Protein AF-A0A2V7JEE3-F1 (afdb_monomer_lite)

Structure (mmCIF, N/CA/C/O backbone):
data_AF-A0A2V7JEE3-F1
#
_entry.id   AF-A0A2V7JEE3-F1
#
loop_
_atom_site.group_PDB
_atom_site.id
_atom_site.type_symbol
_atom_site.label_atom_id
_atom_site.label_alt_id
_atom_site.label_comp_id
_atom_site.label_asym_id
_atom_site.label_entity_id
_atom_site.label_seq_id
_atom_site.pdbx_PDB_ins_code
_atom_site.Cartn_x
_atom_site.Cartn_y
_atom_site.Cartn_z
_atom_site.occupancy
_atom_site.B_iso_or_equiv
_atom_site.auth_seq_id
_atom_site.auth_comp_id
_atom_site.auth_asym_id
_atom_site.auth_atom_id
_atom_site.pdbx_PDB_model_num
ATOM 1 N N . MET A 1 1 ? -10.035 -16.574 -79.394 1.00 38.00 1 MET A N 1
ATOM 2 C CA . MET A 1 1 ? -9.325 -16.108 -78.181 1.00 38.00 1 MET A CA 1
ATOM 3 C C . MET A 1 1 ? -10.336 -15.480 -77.231 1.00 38.00 1 MET A C 1
ATOM 5 O O . MET A 1 1 ? -11.144 -14.679 -77.672 1.00 38.00 1 MET A O 1
ATOM 9 N N . LYS A 1 2 ? -10.352 -15.932 -75.972 1.00 42.69 2 LYS A N 1
ATOM 10 C CA . LYS A 1 2 ? -11.273 -15.521 -74.895 1.00 42.69 2 LYS A CA 1
ATOM 11 C C . LYS A 1 2 ? -10.724 -14.285 -74.170 1.00 42.69 2 LYS A C 1
ATOM 13 O O . LYS A 1 2 ? -9.611 -14.414 -73.686 1.00 42.69 2 LYS A O 1
ATOM 18 N N . VAL A 1 3 ? -11.502 -13.209 -73.987 1.00 44.53 3 VAL A N 1
ATOM 19 C CA . VAL A 1 3 ? -11.392 -12.215 -72.879 1.00 44.53 3 VAL A CA 1
ATOM 20 C C . VAL A 1 3 ? -12.755 -11.489 -72.773 1.00 44.53 3 VAL A C 1
ATOM 22 O O . VAL A 1 3 ? -13.095 -10.719 -73.657 1.00 44.53 3 VAL A O 1
ATOM 25 N N . ARG A 1 4 ? -13.739 -12.001 -72.021 1.00 45.12 4 ARG A N 1
ATOM 26 C CA . ARG A 1 4 ? -14.160 -11.687 -70.630 1.00 45.12 4 ARG A CA 1
ATOM 27 C C . ARG A 1 4 ? -14.519 -10.214 -70.331 1.00 45.12 4 ARG A C 1
ATOM 29 O O . ARG A 1 4 ? -13.656 -9.348 -70.307 1.00 45.12 4 ARG A O 1
ATOM 36 N N . LEU A 1 5 ? -15.818 -10.021 -70.054 1.00 47.19 5 LEU A N 1
ATOM 37 C CA . LEU A 1 5 ? -16.497 -8.824 -69.545 1.00 47.19 5 LEU A CA 1
ATOM 38 C C . LEU A 1 5 ? -15.867 -8.290 -68.246 1.00 47.19 5 LEU A C 1
ATOM 40 O O . LEU A 1 5 ? -15.555 -9.072 -67.349 1.00 47.19 5 LEU A O 1
ATOM 44 N N . LEU A 1 6 ? -15.838 -6.964 -68.102 1.00 44.25 6 LEU A N 1
ATOM 45 C CA . LEU A 1 6 ? -15.708 -6.260 -66.824 1.00 44.25 6 LEU A CA 1
ATOM 46 C C . LEU A 1 6 ? -16.989 -5.450 -66.593 1.00 44.25 6 LEU A C 1
ATOM 48 O O . LEU A 1 6 ? -17.173 -4.382 -67.170 1.00 44.25 6 LEU A O 1
ATOM 52 N N . ALA A 1 7 ? -17.891 -5.988 -65.774 1.00 49.16 7 ALA A N 1
ATOM 53 C CA . ALA A 1 7 ? -19.005 -5.243 -65.201 1.00 49.16 7 ALA A CA 1
ATOM 54 C C . ALA A 1 7 ? -18.534 -4.633 -63.871 1.00 49.16 7 ALA A C 1
ATOM 56 O O . ALA A 1 7 ? -18.158 -5.367 -62.957 1.00 49.16 7 ALA A O 1
ATOM 57 N N . LEU A 1 8 ? -18.530 -3.301 -63.768 1.00 47.78 8 LEU A N 1
ATOM 58 C CA . LEU A 1 8 ? -18.355 -2.595 -62.499 1.00 47.78 8 LEU A CA 1
ATOM 59 C C . LEU A 1 8 ? -19.664 -2.688 -61.703 1.00 47.78 8 LEU A C 1
ATOM 61 O O . LEU A 1 8 ? -20.660 -2.077 -62.081 1.00 47.78 8 LEU A O 1
ATOM 65 N N . ALA A 1 9 ? -19.650 -3.414 -60.587 1.00 50.28 9 ALA A N 1
ATOM 66 C CA . ALA A 1 9 ? -20.681 -3.327 -59.560 1.00 50.28 9 ALA A CA 1
ATOM 67 C C . ALA A 1 9 ? -20.089 -2.594 -58.349 1.00 50.28 9 ALA A C 1
ATOM 69 O O . ALA A 1 9 ? -19.231 -3.128 -57.646 1.00 50.28 9 ALA A O 1
ATOM 70 N N . ALA A 1 10 ? -20.515 -1.350 -58.135 1.00 55.44 10 ALA A N 1
ATOM 71 C CA . ALA A 1 10 ? -20.194 -0.582 -56.939 1.00 55.44 10 ALA A CA 1
ATOM 72 C C . ALA A 1 10 ? -21.072 -1.081 -55.780 1.00 55.44 10 ALA A C 1
ATOM 74 O O . ALA A 1 10 ? -22.283 -0.870 -55.784 1.00 55.44 10 ALA A O 1
ATOM 75 N N . LEU A 1 11 ? -20.467 -1.765 -54.806 1.00 50.16 11 LEU A N 1
ATOM 76 C CA . LEU A 1 11 ? -21.137 -2.193 -53.580 1.00 50.16 11 LEU A CA 1
ATOM 77 C C . LEU A 1 11 ? -20.907 -1.138 -52.489 1.00 50.16 11 LEU A C 1
ATOM 79 O O . LEU A 1 11 ? -19.813 -1.006 -51.945 1.00 50.16 11 LEU A O 1
ATOM 83 N N . THR A 1 12 ? -21.948 -0.372 -52.180 1.00 59.44 12 THR A N 1
ATOM 84 C CA . THR A 1 12 ? -22.010 0.527 -51.025 1.00 59.44 12 THR A CA 1
ATOM 85 C C . THR A 1 12 ? -22.176 -0.295 -49.746 1.00 59.44 12 THR A C 1
ATOM 87 O O . THR A 1 12 ? -23.253 -0.842 -49.510 1.00 59.44 12 THR A O 1
ATOM 90 N N . LEU A 1 13 ? -21.143 -0.379 -48.903 1.00 53.16 13 LEU A N 1
ATOM 91 C CA . LEU A 1 13 ? -21.290 -0.878 -47.532 1.00 53.16 13 LEU A CA 1
ATOM 92 C C . LEU A 1 13 ? -21.595 0.296 -46.595 1.00 53.16 13 LEU A C 1
ATOM 94 O O . LEU A 1 13 ? -20.704 1.038 -46.190 1.00 53.16 13 LEU A O 1
ATOM 98 N N . ALA A 1 14 ? -22.869 0.445 -46.237 1.00 51.22 14 ALA A N 1
ATOM 99 C CA . ALA A 1 14 ? -23.260 1.163 -45.034 1.00 51.22 14 ALA A CA 1
ATOM 100 C C . ALA A 1 14 ? -22.888 0.287 -43.827 1.00 51.22 14 ALA A C 1
ATOM 102 O O . ALA A 1 14 ? -23.476 -0.777 -43.634 1.00 51.22 14 ALA A O 1
ATOM 103 N N . MET A 1 15 ? -21.905 0.701 -43.021 1.00 46.22 15 MET A N 1
ATOM 104 C CA . MET A 1 15 ? -21.692 0.097 -41.703 1.00 46.22 15 MET A CA 1
ATOM 105 C C . MET A 1 15 ? -22.826 0.555 -40.779 1.00 46.22 15 MET A C 1
ATOM 107 O O . MET A 1 15 ? -22.748 1.595 -40.127 1.00 46.22 15 MET A O 1
ATOM 111 N N . ALA A 1 16 ? -23.911 -0.217 -40.763 1.00 46.19 16 ALA A N 1
ATOM 112 C CA . ALA A 1 16 ? -24.896 -0.183 -39.699 1.00 46.19 16 ALA A CA 1
ATOM 113 C C . ALA A 1 16 ? -24.248 -0.788 -38.446 1.00 46.19 16 ALA A C 1
ATOM 115 O O . ALA A 1 16 ? -23.896 -1.966 -38.425 1.00 46.19 16 ALA A O 1
ATOM 116 N N . CYS A 1 17 ? -24.058 0.020 -37.406 1.00 45.72 17 CYS A N 1
ATOM 117 C CA . CYS A 1 17 ? -23.695 -0.486 -36.088 1.00 45.72 17 CYS A CA 1
ATOM 118 C C . CYS A 1 17 ? -24.972 -1.061 -35.456 1.00 45.72 17 CYS A C 1
ATOM 120 O O . CYS A 1 17 ? -25.668 -0.386 -34.697 1.00 45.72 17 CYS A O 1
ATOM 122 N N . GLU A 1 18 ? -25.351 -2.276 -35.854 1.00 41.03 18 GLU A N 1
ATOM 123 C CA . GLU A 1 18 ? -26.444 -2.997 -35.208 1.00 41.03 18 GLU A CA 1
ATOM 124 C C . GLU A 1 18 ? -25.983 -3.537 -33.852 1.00 41.03 18 GLU A C 1
ATOM 126 O O . GLU A 1 18 ? -25.011 -4.282 -33.726 1.00 41.03 18 GLU A O 1
ATOM 131 N N . SER A 1 19 ? -26.716 -3.127 -32.818 1.00 50.69 19 SER A N 1
ATOM 132 C CA . SER A 1 19 ? -26.574 -3.606 -31.449 1.00 50.69 19 SER A CA 1
ATOM 133 C C . SER A 1 19 ? -26.918 -5.095 -31.358 1.00 50.69 19 SER A C 1
ATOM 135 O O . SER A 1 19 ? -28.091 -5.471 -31.386 1.00 50.69 19 SER A O 1
ATOM 137 N N . ALA A 1 20 ? -25.914 -5.944 -31.144 1.00 45.16 20 ALA A N 1
ATOM 138 C CA . ALA A 1 20 ? -26.113 -7.315 -30.692 1.00 45.16 20 ALA A CA 1
ATOM 139 C C . ALA A 1 20 ? -25.998 -7.382 -29.159 1.00 45.16 20 ALA A C 1
ATOM 141 O O . ALA A 1 20 ? -24.919 -7.366 -28.578 1.00 45.16 20 ALA A O 1
ATOM 142 N N . ARG A 1 21 ? -27.182 -7.369 -28.542 1.00 39.75 21 ARG A N 1
ATOM 143 C CA . ARG A 1 21 ? -27.608 -7.928 -27.246 1.00 39.75 21 ARG A CA 1
ATOM 144 C C . ARG A 1 21 ? -26.505 -8.444 -26.303 1.00 39.75 21 ARG A C 1
ATOM 146 O O . ARG A 1 21 ? -25.794 -9.395 -26.604 1.00 39.75 21 ARG A O 1
ATOM 153 N N . ARG A 1 22 ? -26.514 -7.871 -25.092 1.00 40.53 22 ARG A N 1
ATOM 154 C CA . ARG A 1 22 ? -25.886 -8.380 -23.862 1.00 40.53 22 ARG A CA 1
ATOM 155 C C . ARG A 1 22 ? -25.993 -9.909 -23.746 1.00 40.53 22 ARG A C 1
ATOM 157 O O . ARG A 1 22 ? -27.115 -10.418 -23.720 1.00 40.53 22 ARG A O 1
ATOM 164 N N . PRO A 1 23 ? -24.885 -10.618 -23.502 1.00 40.97 23 PRO A N 1
ATOM 165 C CA . PRO A 1 23 ? -24.911 -11.780 -22.639 1.00 40.97 23 PRO A CA 1
ATOM 166 C C . PRO A 1 23 ? -25.119 -11.279 -21.209 1.00 40.97 23 PRO A C 1
ATOM 168 O O . PRO A 1 23 ? -24.327 -10.500 -20.677 1.00 40.97 23 PRO A O 1
ATOM 171 N N . THR A 1 24 ? -26.224 -11.689 -20.601 1.00 47.50 24 THR A N 1
ATOM 172 C CA . THR A 1 24 ? -26.398 -11.674 -19.151 1.00 47.50 24 THR A CA 1
ATOM 173 C C . THR A 1 24 ? -25.410 -12.689 -18.584 1.00 47.50 24 THR A C 1
ATOM 175 O O . THR A 1 24 ? -25.753 -13.852 -18.394 1.00 47.50 24 THR A O 1
ATOM 178 N N . GLU A 1 25 ? -24.160 -12.289 -18.378 1.00 38.09 25 GLU A N 1
ATOM 179 C CA . GLU A 1 25 ? -23.227 -13.099 -17.606 1.00 38.09 25 GLU A CA 1
ATOM 180 C C . GLU A 1 25 ? -23.519 -12.827 -16.129 1.00 38.09 25 GLU A C 1
ATOM 182 O O . GLU A 1 25 ? -23.008 -11.892 -15.517 1.00 38.09 25 GLU A O 1
ATOM 187 N N . ILE A 1 26 ? -24.421 -13.631 -15.557 1.00 50.50 26 ILE A N 1
ATOM 188 C CA . ILE A 1 26 ? -24.432 -13.878 -14.113 1.00 50.50 26 ILE A CA 1
ATOM 189 C C . ILE A 1 26 ? -23.216 -14.776 -13.857 1.00 50.50 26 ILE A C 1
ATOM 191 O O . ILE A 1 26 ? -23.319 -15.996 -13.761 1.00 50.50 26 ILE A O 1
ATOM 195 N N . GLY A 1 27 ? -22.037 -14.158 -13.890 1.00 36.66 27 GLY A N 1
ATOM 196 C CA . GLY A 1 27 ? -20.750 -14.803 -13.695 1.00 36.66 27 GLY A CA 1
ATOM 197 C C . GLY A 1 27 ? -20.327 -14.674 -12.241 1.00 36.66 27 GLY A C 1
ATOM 198 O O . GLY A 1 27 ? -19.732 -13.668 -11.887 1.00 36.66 27 GLY A O 1
ATOM 199 N N . ALA A 1 28 ? -20.648 -15.712 -11.461 1.00 37.88 28 ALA A N 1
ATOM 200 C CA . ALA A 1 28 ? -20.176 -16.035 -10.111 1.00 37.88 28 ALA A CA 1
ATOM 201 C C . ALA A 1 28 ? -20.403 -14.980 -9.000 1.00 37.88 28 ALA A C 1
ATOM 203 O O . ALA A 1 28 ? -20.209 -13.784 -9.197 1.00 37.88 28 ALA A O 1
ATOM 204 N N . PRO A 1 29 ? -20.731 -15.396 -7.764 1.00 39.56 29 PRO A N 1
ATOM 205 C CA . PRO A 1 29 ? -20.365 -14.582 -6.616 1.00 39.56 29 PRO A CA 1
ATOM 206 C C . PRO A 1 29 ? -18.839 -14.410 -6.664 1.00 39.56 29 PRO A C 1
ATOM 208 O O . PRO A 1 29 ? -18.098 -15.374 -6.474 1.00 39.56 29 PRO A O 1
ATOM 211 N N . THR A 1 30 ? -18.349 -13.206 -6.952 1.00 45.19 30 THR A N 1
ATOM 212 C CA . THR A 1 30 ? -17.012 -12.795 -6.517 1.00 45.19 30 THR A CA 1
ATOM 213 C C . THR A 1 30 ? -17.076 -12.653 -4.999 1.00 45.19 30 THR A C 1
ATOM 215 O O . THR A 1 30 ? -17.283 -11.561 -4.478 1.00 45.19 30 THR A O 1
ATOM 218 N N . ASP A 1 31 ? -17.033 -13.776 -4.298 1.00 41.28 31 ASP A N 1
ATOM 219 C CA . ASP A 1 31 ? -17.006 -13.844 -2.838 1.00 41.28 31 ASP A CA 1
ATOM 220 C C . ASP A 1 31 ? -15.538 -13.865 -2.365 1.00 41.28 31 ASP A C 1
ATOM 222 O O . ASP A 1 31 ? -14.703 -14.445 -3.066 1.00 41.28 31 ASP A O 1
ATOM 226 N N . PRO A 1 32 ? -15.188 -13.380 -1.162 1.00 40.47 32 PRO A N 1
ATOM 227 C CA . PRO A 1 32 ? -15.371 -12.046 -0.581 1.00 40.47 32 PRO A CA 1
ATOM 228 C C . PRO A 1 32 ? -14.002 -11.343 -0.334 1.00 40.47 32 PRO A C 1
ATOM 230 O O . PRO A 1 32 ? -12.968 -11.990 -0.248 1.00 40.47 32 PRO A O 1
ATOM 233 N N . SER A 1 33 ? -13.976 -10.007 -0.240 1.00 45.75 33 SER A N 1
ATOM 234 C CA . SER A 1 33 ? -12.833 -9.157 0.188 1.00 45.75 33 SER A CA 1
ATOM 235 C C . SER A 1 33 ? -11.414 -9.468 -0.346 1.00 45.75 33 SER A C 1
ATOM 237 O O . SER A 1 33 ? -10.564 -9.982 0.372 1.00 45.75 33 SER A O 1
ATOM 239 N N . LYS A 1 34 ? -11.068 -8.984 -1.547 1.00 58.94 34 LYS A N 1
ATOM 240 C CA . LYS A 1 34 ? -9.655 -8.689 -1.870 1.00 58.94 34 LYS A CA 1
ATOM 241 C C . LYS A 1 34 ? -9.244 -7.371 -1.213 1.00 58.94 34 LYS A C 1
ATOM 243 O O . LYS A 1 34 ? -9.300 -6.311 -1.835 1.00 58.94 34 LYS A O 1
ATOM 248 N N . ALA A 1 35 ? -8.935 -7.431 0.077 1.00 80.25 35 ALA A N 1
ATOM 249 C CA . ALA A 1 35 ? -8.457 -6.299 0.875 1.00 80.25 35 ALA A CA 1
ATOM 250 C C . ALA A 1 35 ? -6.999 -5.907 0.528 1.00 80.25 35 ALA A C 1
ATOM 252 O O . ALA A 1 35 ? -6.498 -4.865 0.956 1.00 80.25 35 ALA A O 1
ATOM 253 N N . ILE A 1 36 ? -6.340 -6.704 -0.322 1.00 88.56 36 ILE A N 1
ATOM 254 C CA . ILE A 1 36 ? -5.041 -6.435 -0.939 1.00 88.56 36 ILE A CA 1
ATOM 255 C C . ILE A 1 36 ? -5.197 -6.430 -2.465 1.00 88.56 36 ILE A C 1
ATOM 257 O O . ILE A 1 36 ? -5.872 -7.275 -3.049 1.00 88.56 36 ILE A O 1
ATOM 261 N N . SER A 1 37 ? -4.530 -5.488 -3.126 1.00 92.19 37 SER A N 1
ATOM 262 C CA . SER A 1 37 ? -4.423 -5.402 -4.580 1.00 92.19 37 SER A CA 1
ATOM 263 C C . SER A 1 37 ? -2.966 -5.203 -4.981 1.00 92.19 37 SER A C 1
ATOM 265 O O . SER A 1 37 ? -2.475 -4.072 -5.053 1.00 92.19 37 SER A O 1
ATOM 267 N N . ASP A 1 38 ? -2.304 -6.312 -5.294 1.00 93.62 38 ASP A N 1
ATOM 268 C CA . ASP A 1 38 ? -0.981 -6.379 -5.911 1.00 93.62 38 ASP A CA 1
ATOM 269 C C . ASP A 1 38 ? -0.896 -7.581 -6.874 1.00 93.62 38 A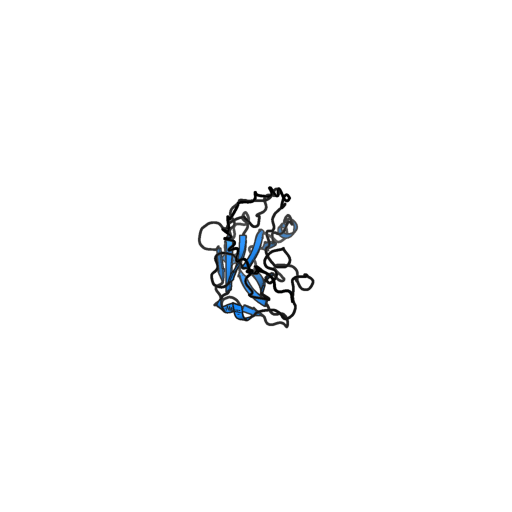SP A C 1
ATOM 271 O O . ASP A 1 38 ? -1.887 -8.288 -7.072 1.00 93.62 38 ASP A O 1
ATOM 275 N N . GLY A 1 39 ? 0.257 -7.817 -7.490 1.00 92.56 39 GLY A N 1
ATOM 276 C CA . GLY A 1 39 ? 0.459 -8.856 -8.491 1.00 92.56 39 GLY A CA 1
ATOM 277 C C . GLY A 1 39 ? 0.208 -10.266 -7.966 1.00 92.56 39 GLY A C 1
ATOM 278 O O . GLY A 1 39 ? -0.313 -11.090 -8.712 1.00 92.56 39 GLY A O 1
ATOM 279 N N . ALA A 1 40 ? 0.449 -10.526 -6.680 1.00 91.25 40 ALA A N 1
ATOM 280 C CA . ALA A 1 40 ? 0.172 -11.822 -6.060 1.00 91.25 40 ALA A CA 1
ATOM 281 C C . ALA A 1 40 ? -1.306 -11.993 -5.656 1.00 91.25 40 ALA A C 1
ATOM 283 O O . ALA A 1 40 ? -1.784 -13.112 -5.477 1.00 91.25 40 ALA A O 1
ATOM 284 N N . HIS A 1 41 ? -2.059 -10.892 -5.546 1.00 89.38 41 HIS A N 1
ATOM 285 C CA . HIS A 1 41 ? -3.456 -10.890 -5.092 1.00 89.38 41 HIS A CA 1
ATOM 286 C C . HIS A 1 41 ? -4.446 -10.492 -6.207 1.00 89.38 41 HIS A C 1
ATOM 288 O O . HIS A 1 41 ? -5.624 -10.227 -5.965 1.00 89.38 41 HIS A O 1
ATOM 294 N N . GLY A 1 42 ? -4.022 -10.517 -7.476 1.00 86.31 42 GLY A N 1
ATOM 295 C CA . GLY A 1 42 ? -4.868 -10.217 -8.642 1.00 86.31 42 GLY A CA 1
ATOM 296 C C . GLY A 1 42 ? -5.184 -8.730 -8.834 1.00 86.31 42 GLY A C 1
ATOM 297 O O . GLY A 1 42 ? -6.203 -8.394 -9.437 1.00 86.31 42 GLY A O 1
ATOM 298 N N . GLY A 1 43 ? -4.331 -7.865 -8.290 1.00 89.88 43 GLY A N 1
ATOM 299 C CA . GLY A 1 43 ? -4.209 -6.459 -8.647 1.00 89.88 43 GLY A CA 1
ATOM 300 C C . GLY A 1 43 ? -3.280 -6.269 -9.848 1.00 89.88 43 GLY A C 1
ATOM 301 O O . GLY A 1 43 ? -3.259 -7.076 -10.776 1.00 89.88 43 GLY A O 1
ATOM 302 N N . ASN A 1 44 ? -2.511 -5.180 -9.846 1.00 92.12 44 ASN A N 1
ATOM 303 C CA . ASN A 1 44 ? -1.559 -4.900 -10.915 1.00 92.12 44 ASN A CA 1
ATOM 304 C C . ASN A 1 44 ? -0.407 -5.932 -10.904 1.00 92.12 44 ASN A C 1
ATOM 306 O O . ASN A 1 44 ? 0.304 -5.982 -9.899 1.00 92.12 44 ASN A O 1
ATOM 310 N N . PRO A 1 45 ? -0.190 -6.708 -11.988 1.00 93.69 45 PRO A N 1
ATOM 311 C CA . PRO A 1 45 ? 0.836 -7.754 -12.035 1.00 93.69 45 PRO A CA 1
ATOM 312 C C . PRO A 1 45 ? 2.265 -7.222 -11.863 1.00 93.69 45 PRO A C 1
ATOM 314 O O . PRO A 1 45 ? 3.122 -7.961 -11.405 1.00 93.69 45 PRO A O 1
ATOM 317 N N . ASP A 1 46 ? 2.513 -5.944 -12.159 1.00 94.00 46 ASP A N 1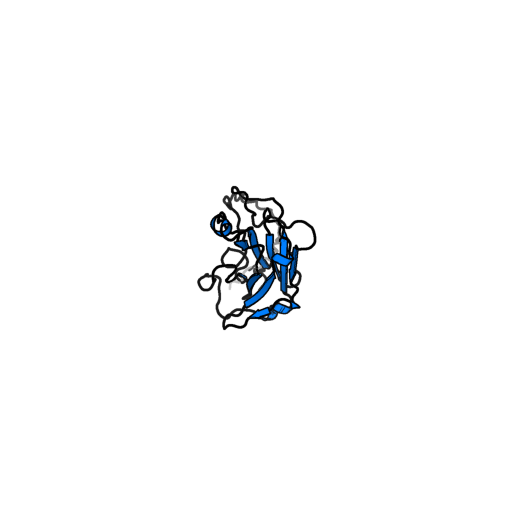
ATOM 318 C CA . ASP A 1 46 ? 3.832 -5.311 -12.041 1.00 94.00 46 ASP A CA 1
ATOM 319 C C . ASP A 1 46 ? 4.101 -4.688 -10.658 1.00 94.00 46 ASP A C 1
ATOM 321 O O . ASP A 1 46 ? 5.097 -3.982 -10.471 1.00 94.00 46 ASP A O 1
ATOM 325 N N . PHE A 1 47 ? 3.198 -4.857 -9.693 1.00 95.69 47 PHE A N 1
ATOM 326 C CA . PHE A 1 47 ? 3.282 -4.231 -8.377 1.00 95.69 47 PHE A CA 1
ATOM 327 C C . PHE A 1 47 ? 3.244 -5.280 -7.277 1.00 95.69 47 PHE A C 1
ATOM 329 O O . PHE A 1 47 ? 2.373 -6.133 -7.290 1.00 95.69 47 PHE A O 1
ATOM 336 N N . PHE A 1 48 ? 4.108 -5.172 -6.273 1.00 95.62 48 PHE A N 1
ATOM 337 C CA . PHE A 1 48 ? 4.101 -6.098 -5.140 1.00 95.62 48 PHE A CA 1
ATOM 338 C C . PHE A 1 48 ? 4.333 -5.362 -3.831 1.00 95.62 48 PHE A C 1
ATOM 340 O O . PHE A 1 48 ? 5.243 -4.533 -3.745 1.00 95.62 48 PHE A O 1
ATOM 347 N N . PHE A 1 49 ? 3.584 -5.709 -2.787 1.00 95.94 49 PHE A N 1
ATOM 348 C CA . PHE A 1 49 ? 4.030 -5.432 -1.423 1.00 95.94 49 PHE A CA 1
ATOM 349 C C . PHE A 1 49 ? 5.010 -6.518 -0.960 1.00 95.94 49 PHE A C 1
ATOM 351 O O . PHE A 1 49 ? 4.959 -7.665 -1.396 1.00 95.94 49 PHE A O 1
ATOM 358 N N . LEU A 1 50 ? 5.940 -6.148 -0.080 1.00 94.81 50 LEU A N 1
ATOM 359 C CA . LEU A 1 50 ? 7.034 -7.013 0.370 1.00 94.81 50 LEU A CA 1
ATOM 360 C C . LEU A 1 50 ? 7.029 -7.169 1.894 1.00 94.81 50 LEU A C 1
ATOM 362 O O . LEU A 1 50 ? 6.386 -6.383 2.599 1.00 94.81 50 LEU A O 1
ATOM 366 N N . PRO A 1 51 ? 7.805 -8.129 2.435 1.00 92.62 51 PRO A N 1
ATOM 367 C CA . PRO A 1 51 ? 8.038 -8.218 3.867 1.00 92.62 51 PRO A CA 1
ATOM 368 C C . PRO A 1 51 ? 8.538 -6.888 4.451 1.00 92.62 51 PRO A C 1
ATOM 370 O O . PRO A 1 51 ? 9.332 -6.202 3.802 1.00 92.62 51 PRO A O 1
ATOM 373 N N . PRO A 1 52 ? 8.123 -6.521 5.676 1.00 89.69 52 PRO A N 1
ATOM 374 C CA . PRO A 1 52 ? 7.306 -7.322 6.590 1.00 89.69 52 PRO A CA 1
ATOM 375 C C . PRO A 1 52 ? 5.794 -7.251 6.319 1.00 89.69 52 PRO A C 1
ATOM 377 O O . PRO A 1 52 ? 5.051 -7.955 6.994 1.00 89.69 52 PRO A O 1
ATOM 380 N N . LEU A 1 53 ? 5.341 -6.415 5.377 1.00 86.94 53 LEU A N 1
ATOM 381 C CA . LEU A 1 53 ? 3.920 -6.153 5.161 1.00 86.94 53 LEU A CA 1
ATOM 382 C C . LEU A 1 53 ? 3.198 -7.374 4.581 1.00 86.94 53 LEU A C 1
ATOM 384 O O . LEU A 1 53 ? 2.171 -7.778 5.114 1.00 86.94 53 LEU A O 1
ATOM 388 N N . LEU A 1 54 ? 3.771 -7.990 3.544 1.00 89.19 54 LEU A N 1
ATOM 389 C CA . LEU A 1 54 ? 3.282 -9.238 2.949 1.00 89.19 54 LEU A CA 1
ATOM 390 C C . LEU A 1 54 ? 4.403 -10.261 2.780 1.00 89.19 54 LEU A C 1
ATOM 392 O O . LEU A 1 54 ? 5.576 -9.988 3.032 1.00 89.19 54 LEU A O 1
ATOM 396 N N . ARG A 1 55 ? 4.037 -11.484 2.387 1.00 89.06 55 ARG A N 1
ATOM 397 C CA . ARG A 1 55 ? 5.010 -12.540 2.082 1.00 89.06 55 ARG A CA 1
ATOM 398 C C . ARG A 1 55 ? 5.876 -12.133 0.891 1.00 89.06 55 ARG A C 1
ATOM 400 O O . ARG A 1 55 ? 5.476 -11.330 0.061 1.00 89.06 55 ARG A O 1
ATOM 407 N N . ASN A 1 56 ? 7.073 -12.706 0.814 1.00 90.62 56 ASN A N 1
ATOM 408 C CA . ASN A 1 56 ? 7.975 -12.451 -0.303 1.00 90.62 56 ASN A CA 1
ATOM 409 C C . ASN A 1 56 ? 7.385 -13.026 -1.615 1.00 90.62 56 ASN A C 1
ATOM 411 O O . ASN A 1 56 ? 7.167 -14.240 -1.660 1.00 90.62 56 ASN A O 1
ATOM 415 N N . PRO A 1 57 ? 7.161 -12.204 -2.660 1.00 92.00 57 PRO A N 1
ATOM 416 C CA . PRO A 1 57 ? 6.528 -12.626 -3.911 1.00 92.00 57 PRO A CA 1
ATOM 417 C C . PRO A 1 57 ? 7.461 -13.369 -4.882 1.00 92.00 57 PRO A C 1
ATOM 419 O O . PRO A 1 57 ? 7.033 -13.690 -5.975 1.00 92.00 57 PRO A O 1
ATOM 422 N N . VAL A 1 58 ? 8.714 -13.685 -4.525 1.00 91.69 58 VAL A N 1
ATOM 423 C CA . VAL A 1 58 ? 9.705 -14.308 -5.444 1.00 91.69 58 VAL A CA 1
ATOM 424 C C . VAL A 1 58 ? 9.268 -15.601 -6.149 1.00 91.69 58 VAL A C 1
ATOM 426 O O . VAL A 1 58 ? 9.871 -15.969 -7.150 1.00 91.69 58 VAL A O 1
ATOM 429 N N . ASN A 1 59 ? 8.266 -16.309 -5.621 1.00 91.88 59 ASN A N 1
ATOM 430 C CA . ASN A 1 59 ? 7.717 -17.525 -6.233 1.00 91.88 59 ASN A CA 1
ATOM 431 C C . ASN A 1 59 ? 6.358 -17.285 -6.916 1.00 91.88 59 ASN A C 1
ATOM 433 O O . ASN A 1 59 ? 5.729 -18.245 -7.362 1.00 91.88 59 ASN A O 1
ATOM 437 N N . ASP A 1 60 ? 5.876 -16.043 -6.935 1.00 92.75 60 ASP A N 1
ATOM 438 C CA . ASP A 1 60 ? 4.639 -15.670 -7.607 1.00 92.75 60 ASP A CA 1
ATOM 439 C C . ASP A 1 60 ? 4.849 -15.654 -9.132 1.00 92.75 60 ASP A C 1
ATOM 441 O O . ASP A 1 60 ? 5.873 -15.145 -9.592 1.00 92.75 60 ASP A O 1
ATOM 445 N N . PRO A 1 61 ? 3.911 -16.184 -9.939 1.00 94.12 61 PRO A N 1
ATOM 446 C CA . PRO A 1 61 ? 4.045 -16.206 -11.394 1.00 94.12 61 PRO A CA 1
ATOM 447 C C . PRO A 1 61 ? 4.18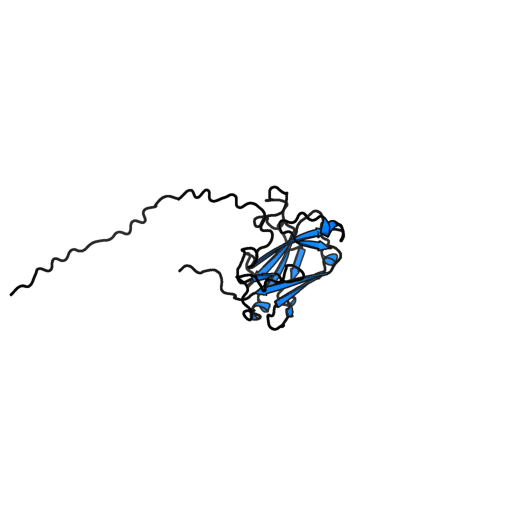3 -14.829 -12.053 1.00 94.12 61 PRO A C 1
ATOM 449 O O . PRO A 1 61 ? 4.714 -14.759 -13.159 1.00 94.12 61 PRO A O 1
ATOM 452 N N . ASN A 1 62 ? 3.689 -13.763 -11.416 1.00 93.25 62 ASN A N 1
ATOM 453 C CA . ASN A 1 62 ? 3.799 -12.405 -11.942 1.00 93.25 62 ASN A CA 1
ATOM 454 C C . ASN A 1 62 ? 5.125 -11.730 -11.563 1.00 93.25 62 ASN A C 1
ATOM 456 O O . ASN A 1 62 ? 5.432 -10.680 -12.113 1.00 93.25 62 ASN A O 1
ATOM 460 N N . PHE A 1 63 ? 5.899 -12.285 -10.624 1.00 93.69 63 PHE A N 1
ATOM 461 C CA . PHE A 1 63 ? 7.142 -11.668 -10.164 1.00 93.69 63 PHE A CA 1
ATOM 462 C C . PHE A 1 63 ? 8.292 -11.935 -11.141 1.00 93.69 63 PHE A C 1
ATOM 464 O O . PHE A 1 63 ? 8.714 -13.078 -11.339 1.00 93.69 63 PHE A O 1
ATOM 471 N N . GLU A 1 64 ? 8.874 -10.874 -11.695 1.00 92.81 64 GLU A N 1
ATOM 472 C CA . GLU A 1 64 ? 10.005 -10.952 -12.615 1.00 92.81 64 GLU A CA 1
ATOM 473 C C . GLU A 1 64 ? 11.300 -10.408 -11.990 1.00 92.81 64 GLU A C 1
ATOM 475 O O . GLU A 1 64 ? 11.546 -9.201 -11.939 1.00 92.81 64 GLU A O 1
ATOM 480 N N . ALA A 1 65 ? 12.208 -11.296 -11.571 1.00 90.81 65 ALA A N 1
ATOM 481 C CA . ALA A 1 65 ? 13.510 -10.909 -11.016 1.00 90.81 65 ALA A CA 1
ATOM 482 C C . ALA A 1 65 ? 14.302 -9.956 -11.944 1.00 90.81 65 ALA A C 1
ATOM 484 O O . ALA A 1 65 ? 14.339 -10.115 -13.165 1.00 90.81 65 ALA A O 1
ATOM 485 N N . GLY A 1 66 ? 14.955 -8.948 -11.356 1.00 89.75 66 GLY A N 1
ATOM 486 C CA . GLY A 1 66 ? 15.729 -7.937 -12.088 1.00 89.75 66 GLY A CA 1
ATOM 487 C C . GLY A 1 66 ? 14.907 -6.897 -12.862 1.00 89.75 66 GLY A C 1
ATOM 488 O O . GLY A 1 66 ? 15.496 -6.039 -13.521 1.00 89.75 66 GLY A O 1
ATOM 489 N N . LYS A 1 67 ? 13.569 -6.925 -12.787 1.00 92.38 67 LYS A N 1
ATOM 490 C CA . LYS A 1 67 ? 12.707 -5.933 -13.449 1.00 92.38 67 LYS A CA 1
ATOM 491 C C . LYS A 1 67 ? 12.404 -4.696 -12.629 1.00 92.38 67 LYS A C 1
ATOM 493 O O . LYS A 1 67 ? 11.755 -3.806 -13.148 1.00 92.38 67 LYS A O 1
ATOM 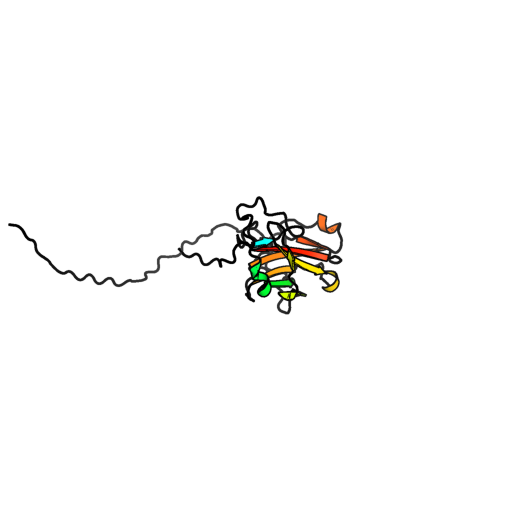498 N N . PHE A 1 68 ? 12.872 -4.589 -11.391 1.00 94.12 68 PHE A N 1
ATOM 499 C CA . PHE A 1 68 ? 12.577 -3.421 -10.568 1.00 94.12 68 PHE A CA 1
ATOM 500 C C . PHE A 1 68 ? 12.896 -2.084 -11.258 1.00 94.12 68 PHE A C 1
ATOM 502 O O . PHE A 1 68 ? 14.034 -1.792 -11.630 1.00 94.12 68 PHE A O 1
ATOM 509 N N . ASN A 1 69 ? 11.880 -1.232 -11.363 1.00 93.00 69 ASN A N 1
ATOM 510 C CA . ASN A 1 69 ? 11.990 0.106 -11.910 1.00 93.00 69 ASN A CA 1
ATOM 511 C C . ASN A 1 69 ? 12.197 1.124 -10.790 1.00 93.00 69 ASN A C 1
ATOM 513 O O . ASN A 1 69 ? 11.235 1.652 -10.245 1.00 93.00 69 ASN A O 1
ATOM 517 N N . GLY A 1 70 ? 13.457 1.456 -10.499 1.00 92.75 70 GLY A N 1
ATOM 518 C CA . GLY A 1 70 ? 13.822 2.457 -9.491 1.00 92.75 70 GLY A CA 1
ATOM 519 C C . GLY A 1 70 ? 13.509 3.916 -9.865 1.00 92.75 70 GLY A C 1
ATOM 520 O O . GLY A 1 70 ? 13.511 4.783 -8.985 1.00 92.75 70 GLY A O 1
ATOM 521 N N . ASN A 1 71 ? 13.177 4.211 -11.127 1.00 92.56 71 ASN A N 1
ATOM 522 C CA . ASN A 1 71 ? 13.052 5.584 -11.638 1.00 92.56 71 ASN A CA 1
ATOM 523 C C . ASN A 1 71 ? 11.741 6.286 -11.256 1.00 92.56 71 ASN A C 1
ATOM 525 O O . ASN A 1 71 ? 11.630 7.496 -11.434 1.00 92.56 71 ASN A O 1
ATOM 529 N N . LEU A 1 72 ? 10.763 5.567 -10.700 1.00 93.50 72 LEU A N 1
ATOM 530 C CA . LEU A 1 72 ? 9.456 6.133 -10.351 1.00 93.50 72 LEU A CA 1
ATOM 531 C C . LEU A 1 72 ? 9.462 6.966 -9.066 1.00 93.50 72 LEU A C 1
ATOM 533 O O . LEU A 1 72 ? 8.485 7.657 -8.794 1.00 93.50 72 LEU A O 1
ATOM 537 N N . ARG A 1 73 ? 10.552 6.956 -8.286 1.00 94.62 73 ARG A N 1
ATOM 538 C CA . ARG A 1 73 ? 10.634 7.644 -6.983 1.00 94.62 73 ARG A CA 1
ATOM 539 C C . ARG A 1 73 ? 10.100 9.084 -6.986 1.00 94.62 73 ARG A C 1
ATOM 541 O O . ARG A 1 73 ? 9.341 9.393 -6.073 1.00 94.62 73 ARG A O 1
ATOM 548 N N . PRO A 1 74 ? 10.439 9.957 -7.962 1.00 96.00 74 PRO A N 1
ATOM 549 C CA . PRO A 1 74 ? 9.955 11.341 -7.984 1.00 96.00 74 PRO A CA 1
ATOM 550 C C . PRO A 1 74 ? 8.433 11.476 -8.143 1.00 96.00 74 PRO A C 1
ATOM 552 O O . PRO A 1 74 ? 7.877 12.507 -7.780 1.00 96.00 74 PRO A O 1
ATOM 555 N N . SER A 1 75 ? 7.778 10.436 -8.659 1.00 94.56 75 SER A N 1
ATOM 556 C CA . SER A 1 75 ? 6.341 10.378 -8.936 1.00 94.56 75 SER A CA 1
ATOM 557 C C . SER A 1 75 ? 5.538 9.636 -7.866 1.00 94.56 75 SER A C 1
ATOM 559 O O . SER A 1 75 ? 4.310 9.591 -7.952 1.00 94.56 75 SER A O 1
ATOM 561 N N . LEU A 1 76 ? 6.202 9.018 -6.883 1.00 96.88 76 LEU A N 1
ATOM 562 C CA . LEU A 1 76 ? 5.539 8.194 -5.877 1.00 96.88 76 LEU A CA 1
ATOM 563 C C . LEU A 1 76 ? 4.909 9.032 -4.770 1.00 96.88 76 LEU A C 1
ATOM 565 O O . LEU A 1 76 ? 5.511 9.959 -4.231 1.00 96.88 76 LEU A O 1
ATOM 569 N N . THR A 1 77 ? 3.701 8.646 -4.382 1.00 97.50 77 THR A N 1
ATOM 570 C CA . THR A 1 77 ? 3.057 9.087 -3.146 1.00 97.50 77 THR A CA 1
ATOM 571 C C . THR A 1 77 ? 2.476 7.867 -2.445 1.00 97.50 77 THR A C 1
ATOM 573 O O . THR A 1 77 ? 1.810 7.050 -3.077 1.00 97.50 77 THR A O 1
ATOM 576 N N . VAL A 1 78 ? 2.716 7.744 -1.140 1.00 98.06 78 VAL A N 1
ATOM 577 C CA . VAL A 1 78 ? 2.046 6.741 -0.302 1.00 98.06 78 VAL A CA 1
ATOM 578 C C . VAL A 1 78 ? 1.028 7.459 0.566 1.00 98.06 78 VAL A C 1
ATOM 580 O O . VAL A 1 78 ? 1.382 8.387 1.293 1.00 98.06 78 VAL A O 1
ATOM 583 N N . GLU A 1 79 ? -0.230 7.050 0.489 1.00 97.19 79 GLU A N 1
ATOM 584 C CA . GLU A 1 79 ? -1.309 7.609 1.303 1.00 97.19 79 GLU A CA 1
ATOM 585 C C . GLU A 1 79 ? -1.917 6.530 2.181 1.00 97.19 79 GLU A C 1
ATOM 587 O O . GLU A 1 79 ? -2.130 5.408 1.734 1.00 97.19 79 GLU A O 1
ATOM 592 N N . ILE A 1 80 ? -2.229 6.889 3.419 1.00 96.62 80 ILE A N 1
ATOM 593 C CA . ILE A 1 80 ? -2.947 6.037 4.358 1.00 96.62 80 ILE A CA 1
ATOM 594 C C . ILE A 1 80 ? -4.232 6.758 4.723 1.00 96.62 80 ILE A C 1
ATOM 596 O O . ILE A 1 80 ? -4.192 7.871 5.248 1.00 96.62 80 ILE A O 1
ATOM 600 N N . CYS A 1 81 ? -5.368 6.137 4.433 1.00 95.38 81 CYS A N 1
ATOM 601 C CA . CYS A 1 81 ? -6.680 6.683 4.756 1.00 95.38 81 CYS A CA 1
ATOM 602 C C . CYS A 1 81 ? -7.437 5.743 5.691 1.00 95.38 81 CYS A C 1
ATOM 604 O O . CYS A 1 81 ? -7.240 4.531 5.644 1.00 95.38 81 CYS A O 1
ATOM 606 N N . GLN A 1 82 ? -8.330 6.300 6.504 1.00 95.19 82 GLN A N 1
ATOM 607 C CA . GLN A 1 82 ? -9.336 5.513 7.208 1.00 95.19 82 GLN A CA 1
ATOM 608 C C . GLN A 1 82 ? -10.419 5.078 6.214 1.00 95.19 82 GLN A C 1
ATOM 610 O O . GLN A 1 82 ? -10.873 5.892 5.405 1.00 95.19 82 GLN A O 1
ATOM 615 N N . LEU A 1 83 ? -10.847 3.822 6.283 1.00 93.25 83 LEU A N 1
ATOM 616 C CA . LEU A 1 83 ? -11.940 3.297 5.471 1.00 93.25 83 LEU A CA 1
ATOM 617 C C . LEU A 1 83 ? -13.306 3.650 6.067 1.00 93.25 83 LEU A C 1
ATOM 619 O O . LEU A 1 83 ? -13.481 3.783 7.283 1.00 93.25 83 LEU A O 1
ATOM 623 N N . GLN A 1 84 ? -14.295 3.794 5.190 1.00 91.12 84 GLN A N 1
ATOM 624 C CA . GLN A 1 84 ? -15.701 3.799 5.575 1.00 91.12 84 GLN A CA 1
ATOM 625 C C . GLN A 1 84 ? -16.116 2.406 6.067 1.00 91.12 84 GLN A C 1
ATOM 627 O O . GLN A 1 84 ? -15.483 1.400 5.763 1.00 91.12 84 GLN A O 1
ATOM 632 N N . GLY A 1 85 ? -17.211 2.331 6.826 1.00 84.31 85 GLY A N 1
ATOM 633 C CA . GLY A 1 85 ? -17.716 1.056 7.349 1.00 84.31 85 GLY A CA 1
ATOM 634 C C . GLY A 1 85 ? -18.444 0.175 6.325 1.00 84.31 85 GLY A C 1
ATOM 635 O O . GLY A 1 85 ? -18.979 -0.855 6.717 1.00 84.31 85 GLY A O 1
ATOM 636 N N . ALA A 1 86 ? -18.544 0.589 5.056 1.00 87.25 86 ALA A N 1
ATOM 637 C CA . ALA A 1 86 ? -19.245 -0.138 3.999 1.00 87.25 86 ALA A CA 1
ATOM 638 C C . ALA A 1 86 ? -18.723 0.252 2.595 1.00 87.25 86 ALA A C 1
ATOM 640 O O . ALA A 1 86 ? -18.221 1.367 2.438 1.00 87.25 86 ALA A O 1
ATOM 641 N N . PRO A 1 87 ? -18.892 -0.610 1.568 1.00 90.88 87 PRO A N 1
ATOM 642 C CA . PRO A 1 87 ? -19.360 -2.000 1.657 1.00 90.88 87 PRO A CA 1
ATOM 643 C C . PRO A 1 87 ? -18.411 -2.892 2.469 1.00 90.88 87 PRO A C 1
ATOM 645 O O . PRO A 1 87 ? -17.233 -2.581 2.600 1.00 90.88 87 PRO A O 1
ATOM 648 N N . VAL A 1 88 ? -18.939 -3.983 3.020 1.00 86.62 88 VAL A N 1
ATOM 649 C CA . VAL A 1 88 ? -18.182 -5.036 3.715 1.00 86.62 88 VAL A CA 1
ATOM 650 C C . VAL A 1 88 ? -18.656 -6.401 3.230 1.00 86.62 88 VAL A C 1
ATOM 652 O O . VAL A 1 88 ? -19.750 -6.514 2.671 1.00 86.62 88 VAL A O 1
ATOM 655 N N . ASP A 1 89 ? -17.833 -7.426 3.411 1.00 84.19 89 ASP A N 1
ATOM 656 C CA . ASP A 1 89 ? -18.200 -8.802 3.101 1.00 84.19 89 ASP A CA 1
ATOM 657 C C . ASP A 1 89 ? -19.144 -9.425 4.154 1.00 84.19 89 ASP A C 1
ATOM 659 O O . ASP A 1 89 ? -19.553 -8.784 5.126 1.00 84.19 89 ASP A O 1
ATOM 663 N N . ALA A 1 90 ? -19.486 -10.707 3.980 1.00 83.56 90 ALA A N 1
ATOM 664 C CA . ALA A 1 90 ? -20.327 -11.452 4.920 1.00 83.56 90 ALA A CA 1
ATOM 665 C C . ALA A 1 90 ? -19.721 -11.578 6.335 1.00 83.56 90 ALA A C 1
ATOM 667 O O . ALA A 1 90 ? -20.444 -11.822 7.302 1.00 83.56 90 ALA A O 1
ATOM 668 N N . GLN A 1 91 ? -18.405 -11.402 6.466 1.00 78.88 91 GLN A N 1
ATOM 669 C CA . GLN A 1 91 ? -17.663 -11.437 7.722 1.00 78.88 91 GLN A CA 1
ATOM 670 C C . GLN A 1 91 ? -17.566 -10.049 8.382 1.00 78.88 91 GLN A C 1
ATOM 672 O O . GLN A 1 91 ? -17.090 -9.963 9.518 1.00 78.88 91 GLN A O 1
ATOM 677 N N . GLY A 1 92 ? -18.030 -8.989 7.709 1.00 79.75 92 GLY A N 1
ATOM 678 C CA . GLY A 1 92 ? -17.918 -7.601 8.152 1.00 79.75 92 GLY A CA 1
ATOM 679 C C . GLY A 1 92 ? -16.561 -6.956 7.852 1.00 79.75 92 GLY A C 1
ATOM 680 O O . GLY A 1 92 ? -16.261 -5.908 8.421 1.00 79.75 92 GLY A O 1
ATOM 681 N N . LEU A 1 93 ? -15.742 -7.565 6.990 1.00 82.88 93 LEU A N 1
ATOM 682 C CA . LEU A 1 93 ? -14.437 -7.048 6.583 1.00 82.88 93 LEU A CA 1
ATOM 683 C C . LEU A 1 93 ? -14.561 -6.107 5.375 1.00 82.88 93 LEU A C 1
ATOM 685 O O . LEU A 1 93 ? -15.415 -6.331 4.510 1.00 82.88 93 LEU A O 1
ATOM 689 N N . PRO A 1 94 ? -13.707 -5.072 5.271 1.00 86.50 94 PRO A N 1
ATOM 690 C CA . PRO A 1 94 ? -13.647 -4.233 4.083 1.00 86.50 94 PRO A CA 1
ATOM 691 C C . PRO A 1 94 ? -13.364 -5.043 2.818 1.00 86.50 94 PRO A C 1
ATOM 693 O O . PRO A 1 94 ? -12.634 -6.030 2.828 1.00 86.50 94 PRO A O 1
ATOM 696 N N . VAL A 1 95 ? -13.920 -4.586 1.704 1.00 88.25 95 VAL A N 1
ATOM 697 C CA . VAL A 1 95 ? -13.688 -5.131 0.367 1.00 88.25 95 VAL A CA 1
ATOM 698 C C . VAL A 1 95 ? -12.925 -4.114 -0.487 1.00 88.25 95 VAL A C 1
ATOM 700 O O . VAL A 1 95 ? -12.774 -2.946 -0.125 1.00 88.25 95 VAL A O 1
ATOM 703 N N . ALA A 1 96 ? -12.472 -4.514 -1.677 1.00 87.75 96 ALA A N 1
ATOM 704 C CA . ALA A 1 96 ? -11.789 -3.604 -2.603 1.00 87.75 96 ALA A CA 1
ATOM 705 C C . ALA A 1 96 ? -12.597 -2.319 -2.892 1.00 87.75 96 ALA A C 1
ATOM 707 O O . ALA A 1 96 ? -12.026 -1.237 -2.991 1.00 87.75 96 ALA A O 1
ATOM 708 N N . ALA A 1 97 ? -13.929 -2.428 -2.956 1.00 89.06 97 ALA A N 1
ATOM 709 C CA . ALA A 1 97 ? -14.847 -1.311 -3.187 1.00 89.06 97 ALA A CA 1
ATOM 710 C C . ALA A 1 97 ? -15.138 -0.442 -1.944 1.00 89.06 97 ALA A C 1
ATOM 712 O O . ALA A 1 97 ? -15.918 0.499 -2.044 1.00 89.06 97 ALA A O 1
ATOM 713 N N . THR A 1 98 ? -14.574 -0.753 -0.773 1.00 90.25 98 THR A N 1
ATOM 714 C CA . THR A 1 98 ? -14.709 0.096 0.419 1.00 90.25 98 THR A CA 1
ATOM 715 C C . THR A 1 98 ? -13.898 1.371 0.241 1.00 90.25 98 THR A C 1
ATOM 717 O O . THR A 1 98 ? -12.678 1.325 0.086 1.00 90.25 98 THR A O 1
ATOM 720 N N . ASP A 1 99 ? -14.576 2.514 0.272 1.00 90.62 99 ASP A N 1
ATOM 721 C CA . ASP A 1 99 ? -13.946 3.811 0.052 1.00 90.62 99 ASP A CA 1
ATOM 722 C C . ASP A 1 99 ? -13.299 4.376 1.320 1.00 90.62 99 ASP A C 1
ATOM 724 O O . ASP A 1 99 ? -13.681 4.062 2.450 1.00 90.62 99 ASP A O 1
ATOM 728 N N . CYS A 1 100 ? -12.332 5.276 1.130 1.00 93.25 100 CYS A N 1
ATOM 729 C CA . CYS A 1 100 ? -11.817 6.108 2.213 1.00 93.25 100 CYS A CA 1
ATOM 730 C C . CYS A 1 100 ? -12.914 7.053 2.740 1.00 93.25 100 CYS A C 1
ATOM 732 O O . CYS A 1 100 ? -13.782 7.518 1.993 1.00 93.25 100 CYS A O 1
ATOM 734 N N . VAL A 1 101 ? -12.835 7.419 4.019 1.00 93.69 101 VAL A N 1
ATOM 735 C CA . VAL A 1 101 ? -13.553 8.590 4.540 1.00 93.69 101 VAL A CA 1
ATOM 736 C C . VAL A 1 101 ? -13.084 9.833 3.775 1.00 93.69 101 VAL A C 1
ATOM 738 O O . VAL A 1 101 ? -11.893 9.995 3.508 1.00 93.69 101 VAL A O 1
ATOM 741 N N . THR A 1 102 ? -14.017 10.707 3.397 1.00 89.12 102 THR A N 1
ATOM 742 C CA . THR A 1 102 ? -13.704 11.953 2.685 1.00 89.12 102 THR A CA 1
ATOM 743 C C . THR A 1 102 ? -12.871 12.891 3.556 1.00 89.12 102 THR A C 1
ATOM 745 O O . THR A 1 102 ? -13.261 13.171 4.689 1.00 89.12 102 THR A O 1
ATOM 748 N N . GLY A 1 103 ? -11.782 13.430 3.011 1.00 86.50 103 GLY A N 1
ATOM 749 C CA . GLY A 1 103 ? -10.893 14.359 3.709 1.00 86.50 103 GLY A CA 1
ATOM 750 C C . GLY A 1 103 ? -9.427 14.080 3.401 1.00 86.50 103 GLY A C 1
ATOM 751 O O . GLY A 1 103 ? -9.111 13.311 2.489 1.00 86.50 103 GLY A O 1
ATOM 752 N N . ASP A 1 104 ? -8.540 14.711 4.169 1.00 81.69 104 ASP A N 1
ATOM 753 C CA . ASP A 1 104 ? -7.110 14.438 4.076 1.00 81.69 104 ASP A CA 1
ATOM 754 C C . ASP A 1 104 ? -6.788 13.026 4.589 1.00 81.69 104 ASP A C 1
ATOM 756 O O . ASP A 1 104 ? -7.405 12.552 5.550 1.00 81.69 104 ASP A O 1
ATOM 760 N N . PRO A 1 105 ? -5.817 12.331 3.968 1.00 91.94 105 PRO A N 1
ATOM 761 C CA . PRO A 1 105 ? -5.350 11.055 4.482 1.00 91.94 105 PRO A CA 1
ATOM 762 C C . PRO A 1 105 ? -4.764 11.238 5.885 1.00 91.94 105 PRO A C 1
ATOM 764 O O . PRO A 1 105 ? -4.108 12.236 6.182 1.00 91.94 105 PRO A O 1
ATOM 767 N N . VAL A 1 106 ? -4.922 10.213 6.716 1.00 94.00 106 VAL A N 1
ATOM 768 C CA . VAL A 1 106 ? -4.358 10.141 8.072 1.00 94.00 106 VAL A CA 1
ATOM 769 C C . VAL A 1 106 ? -2.836 10.305 8.035 1.00 94.00 106 VAL A C 1
ATOM 771 O O . VAL A 1 106 ? -2.239 10.932 8.908 1.00 94.00 106 VAL A O 1
ATOM 774 N N . LYS A 1 107 ? -2.192 9.779 6.988 1.00 96.44 107 LYS A N 1
ATOM 775 C CA . LYS A 1 107 ? -0.774 10.014 6.714 1.00 96.44 107 LYS A CA 1
ATOM 776 C C . LYS A 1 107 ? -0.522 10.062 5.213 1.00 96.44 107 LYS A C 1
ATOM 778 O O . LYS A 1 107 ? -1.039 9.244 4.455 1.00 96.44 107 LYS A O 1
ATOM 783 N N . LYS A 1 108 ? 0.336 10.990 4.791 1.00 96.44 108 LYS A N 1
ATOM 784 C CA . LYS A 1 108 ? 0.823 11.104 3.414 1.00 96.44 108 LYS A CA 1
ATOM 785 C C . LYS A 1 108 ? 2.343 11.159 3.399 1.00 96.44 108 LYS A C 1
ATOM 787 O O . LYS A 1 108 ? 2.944 11.979 4.089 1.00 96.44 108 LYS A O 1
ATOM 792 N N . PHE A 1 109 ? 2.955 10.306 2.588 1.00 97.38 109 PHE A N 1
ATOM 793 C CA . PHE A 1 109 ? 4.381 10.331 2.293 1.00 97.38 109 PHE A CA 1
ATOM 794 C C . PHE A 1 109 ? 4.572 10.832 0.860 1.00 97.38 109 PHE A C 1
ATOM 796 O O . PHE A 1 109 ? 4.247 10.105 -0.084 1.00 97.38 109 PHE A O 1
ATOM 803 N N . PRO A 1 110 ? 5.073 12.063 0.668 1.00 96.56 110 PRO A N 1
ATOM 804 C CA . PRO A 1 110 ? 5.428 12.549 -0.658 1.00 96.56 110 PRO A CA 1
ATOM 805 C C . PRO A 1 110 ? 6.672 11.821 -1.188 1.00 96.56 110 PRO A C 1
ATOM 807 O O . PRO A 1 110 ? 7.416 11.200 -0.426 1.00 96.56 110 PRO A O 1
ATOM 810 N N . ALA A 1 111 ? 6.958 11.983 -2.481 1.00 95.12 111 ALA A N 1
ATOM 811 C CA . ALA A 1 111 ? 8.112 11.391 -3.165 1.00 95.12 111 ALA A CA 1
ATOM 812 C C . ALA A 1 111 ? 9.447 11.555 -2.412 1.00 95.12 111 ALA A C 1
ATOM 814 O O . ALA A 1 111 ? 10.253 10.627 -2.349 1.00 95.12 111 ALA A O 1
ATOM 815 N N . GLY A 1 112 ? 9.674 12.716 -1.783 1.00 93.62 112 GLY A N 1
ATOM 816 C CA . GLY A 1 112 ? 10.887 12.995 -1.003 1.00 93.62 112 GLY A CA 1
ATOM 817 C C . GLY A 1 112 ? 11.069 12.109 0.237 1.00 93.62 112 GLY A C 1
ATOM 818 O O . GLY A 1 112 ? 12.197 11.914 0.686 1.00 93.62 112 GLY A O 1
ATOM 819 N N . SER A 1 113 ? 9.985 11.540 0.767 1.00 96.12 113 SER A N 1
ATOM 820 C CA . SER A 1 113 ? 10.002 10.618 1.908 1.00 96.12 113 SER A CA 1
ATOM 821 C C . SER A 1 113 ? 10.185 9.155 1.494 1.00 96.12 113 SER A C 1
ATOM 823 O O . SER A 1 113 ? 10.510 8.326 2.345 1.00 96.12 113 SER A O 1
ATOM 825 N N . VAL A 1 114 ? 10.006 8.830 0.209 1.00 97.38 114 VAL A N 1
ATOM 826 C CA . VAL A 1 114 ? 10.191 7.475 -0.319 1.00 97.38 114 VAL A CA 1
ATOM 827 C C . VAL A 1 114 ? 11.682 7.197 -0.504 1.00 97.38 114 VAL A C 1
ATOM 829 O O . VAL A 1 114 ? 12.397 7.895 -1.235 1.00 97.38 114 VAL A O 1
ATOM 832 N N . ARG A 1 115 ? 12.162 6.152 0.170 1.00 97.50 115 ARG A N 1
ATOM 833 C CA . ARG A 1 115 ? 13.546 5.682 0.094 1.00 97.50 115 ARG A CA 1
ATOM 834 C C . ARG A 1 115 ? 13.660 4.579 -0.944 1.00 97.50 115 ARG A C 1
ATOM 836 O O . ARG A 1 115 ? 12.837 3.669 -0.982 1.00 97.50 115 ARG A O 1
ATOM 843 N N . LEU A 1 116 ? 14.699 4.669 -1.764 1.00 95.88 116 LEU A N 1
ATOM 844 C CA . LEU A 1 116 ? 15.091 3.600 -2.669 1.00 95.88 116 LEU A CA 1
ATOM 845 C C . LEU A 1 116 ? 16.023 2.646 -1.918 1.00 95.88 116 LEU A C 1
ATOM 847 O O . LEU A 1 116 ? 17.035 3.084 -1.373 1.00 95.88 116 LEU A O 1
ATOM 851 N N . GLN A 1 117 ? 15.677 1.367 -1.889 1.00 95.19 117 GLN A N 1
ATOM 852 C CA . GLN A 1 117 ? 16.513 0.296 -1.365 1.00 95.19 117 GLN A CA 1
ATOM 853 C C . GLN A 1 117 ? 17.035 -0.499 -2.561 1.00 95.19 117 GLN A C 1
ATOM 855 O O . GLN A 1 117 ? 16.248 -0.889 -3.419 1.00 95.19 117 GLN A O 1
ATOM 860 N N . ASN A 1 118 ? 18.350 -0.730 -2.631 1.00 83.25 118 ASN A N 1
ATOM 861 C CA . ASN A 1 118 ? 19.015 -1.318 -3.805 1.00 83.25 118 ASN A CA 1
ATOM 862 C C . ASN A 1 118 ? 19.689 -2.684 -3.528 1.00 83.25 118 ASN A C 1
ATOM 864 O O . ASN A 1 118 ? 20.883 -2.830 -3.797 1.00 83.25 118 ASN A O 1
ATOM 868 N N . PRO A 1 119 ? 18.994 -3.712 -2.997 1.00 77.31 119 PRO A N 1
ATOM 869 C CA . PRO A 1 119 ? 19.439 -5.093 -3.206 1.00 77.31 119 PRO A CA 1
ATOM 870 C C . PRO A 1 119 ? 19.367 -5.458 -4.708 1.00 77.31 119 PRO A C 1
ATOM 872 O O . PRO A 1 119 ? 18.809 -4.675 -5.478 1.00 77.31 119 PRO A O 1
ATOM 875 N N . PRO A 1 120 ? 19.868 -6.633 -5.145 1.00 76.06 120 PRO A N 1
ATOM 876 C CA . PRO A 1 120 ? 19.835 -7.055 -6.556 1.00 76.06 120 PRO A CA 1
ATOM 877 C C . PRO A 1 120 ? 18.464 -6.913 -7.230 1.00 76.06 120 PRO A C 1
ATOM 879 O O . PRO A 1 120 ? 18.381 -6.643 -8.423 1.00 76.06 120 PRO A O 1
ATOM 882 N N . ASP A 1 121 ? 17.404 -7.046 -6.436 1.00 83.81 121 ASP A N 1
ATOM 883 C CA . ASP A 1 121 ? 16.019 -6.942 -6.863 1.00 83.81 121 ASP A CA 1
ATOM 884 C C . ASP A 1 121 ? 15.341 -5.613 -6.489 1.00 83.81 121 ASP A C 1
ATOM 886 O O . ASP A 1 121 ? 14.263 -5.339 -6.983 1.00 83.81 121 ASP A O 1
ATOM 890 N N . GLY A 1 122 ? 15.961 -4.744 -5.690 1.00 93.25 122 GLY A N 1
ATOM 891 C CA . GLY A 1 122 ? 15.443 -3.407 -5.380 1.00 93.25 122 GLY A CA 1
ATOM 892 C C . GLY A 1 122 ? 14.038 -3.328 -4.745 1.00 93.25 122 GLY A C 1
ATOM 893 O O . GLY A 1 122 ? 13.209 -4.227 -4.854 1.00 93.25 122 GLY A O 1
ATOM 894 N N . PHE A 1 123 ? 13.747 -2.242 -4.033 1.00 96.94 123 PHE A N 1
ATOM 895 C CA . PHE A 1 123 ? 12.377 -1.893 -3.633 1.00 96.94 123 PHE A CA 1
ATOM 896 C C . PHE A 1 123 ? 12.290 -0.442 -3.150 1.00 96.94 123 PHE A C 1
ATOM 898 O O . PHE A 1 123 ? 13.290 0.223 -2.871 1.00 96.94 123 PHE A O 1
ATOM 905 N N . TYR A 1 124 ? 11.067 0.051 -3.023 1.00 98.00 124 TYR A N 1
ATOM 906 C CA . TYR A 1 124 ? 10.738 1.308 -2.372 1.00 98.00 124 TYR A CA 1
ATOM 907 C C . TYR A 1 124 ? 10.330 1.079 -0.924 1.00 98.00 124 TYR A C 1
ATOM 909 O O . TYR A 1 124 ? 9.673 0.090 -0.602 1.00 98.00 124 TYR A O 1
ATOM 917 N N . GLN A 1 125 ? 10.683 2.022 -0.056 1.00 98.06 125 GLN A N 1
ATOM 918 C CA . GLN A 1 125 ? 10.322 1.983 1.353 1.00 98.06 125 GLN A CA 1
ATOM 919 C C . GLN A 1 125 ? 9.854 3.346 1.853 1.00 98.06 125 GLN A C 1
ATOM 921 O O . GLN A 1 125 ? 10.515 4.366 1.641 1.00 98.06 125 GLN A O 1
ATOM 926 N N . VAL A 1 126 ? 8.774 3.331 2.628 1.00 98.06 126 VAL A N 1
ATOM 927 C CA . VAL A 1 126 ? 8.474 4.367 3.623 1.00 98.06 126 VAL A CA 1
ATOM 928 C C . VAL A 1 126 ? 8.365 3.718 5.001 1.00 98.06 126 VAL A C 1
ATOM 930 O O . VAL A 1 126 ? 8.064 2.531 5.115 1.00 98.06 126 VAL A O 1
ATOM 933 N N . ILE A 1 127 ? 8.647 4.482 6.055 1.00 96.50 127 ILE A N 1
ATOM 934 C CA . ILE A 1 127 ? 8.494 4.022 7.439 1.00 96.50 127 ILE A CA 1
ATOM 935 C C . ILE A 1 127 ? 7.345 4.806 8.050 1.00 96.50 127 ILE A C 1
ATOM 937 O O . ILE A 1 127 ? 7.420 6.030 8.168 1.00 96.50 127 ILE A O 1
ATOM 941 N N . TRP A 1 128 ? 6.290 4.099 8.437 1.00 95.69 128 TRP A N 1
ATOM 942 C CA . TRP A 1 128 ? 5.148 4.694 9.104 1.00 95.69 128 TRP A CA 1
ATOM 943 C C . TRP A 1 128 ? 5.246 4.511 10.614 1.00 95.69 128 TRP A C 1
ATOM 945 O O . TRP A 1 128 ? 5.251 3.391 11.109 1.00 95.69 128 TRP A O 1
ATOM 955 N N . ASN A 1 129 ? 5.346 5.624 11.341 1.00 93.69 129 ASN A N 1
ATOM 956 C CA . ASN A 1 129 ? 5.198 5.653 12.791 1.00 93.69 129 ASN A CA 1
ATOM 957 C C . ASN A 1 129 ? 3.706 5.781 13.132 1.00 93.69 129 ASN A C 1
ATOM 959 O O . ASN A 1 129 ? 3.128 6.861 12.978 1.00 93.69 129 ASN A O 1
ATOM 963 N N . THR A 1 130 ? 3.074 4.681 13.541 1.00 90.00 130 THR A N 1
ATOM 964 C CA . THR A 1 130 ? 1.624 4.637 13.802 1.00 90.00 130 THR A CA 1
ATOM 965 C C . THR A 1 130 ? 1.252 5.463 15.031 1.00 90.00 130 THR A C 1
ATOM 967 O O . THR A 1 130 ? 0.223 6.131 15.023 1.00 90.00 130 THR A O 1
ATOM 970 N N . ARG A 1 131 ? 2.176 5.584 15.996 1.00 88.50 131 ARG A N 1
ATOM 971 C CA . ARG A 1 131 ? 2.043 6.417 17.209 1.00 88.50 131 ARG A CA 1
ATOM 972 C C . ARG A 1 131 ? 1.721 7.878 16.921 1.00 88.50 131 ARG A C 1
ATOM 974 O O . ARG A 1 131 ? 1.101 8.556 17.726 1.00 88.50 131 ARG A O 1
ATOM 981 N N . GLU A 1 132 ? 2.185 8.384 15.781 1.00 89.31 132 GLU A N 1
ATOM 982 C CA . GLU A 1 132 ? 1.965 9.773 15.367 1.00 89.31 132 GLU A CA 1
ATOM 983 C C . GLU A 1 132 ? 0.607 9.983 14.686 1.00 89.31 132 GLU A C 1
ATOM 985 O O . GLU A 1 132 ? 0.271 11.110 14.333 1.00 89.31 132 GLU A O 1
ATOM 990 N N . SER A 1 133 ? -0.142 8.906 14.434 1.00 88.19 133 SER A N 1
ATOM 991 C CA . SER A 1 133 ? -1.339 8.917 13.586 1.00 88.19 133 SER A CA 1
ATOM 992 C C . SER A 1 133 ? -2.648 8.802 14.370 1.00 88.19 133 SER A C 1
ATOM 994 O O . SER A 1 133 ? -3.698 8.985 13.763 1.00 88.19 133 SER A O 1
ATOM 996 N N . ASN A 1 134 ? -2.590 8.558 15.690 1.00 86.12 134 ASN A N 1
ATOM 997 C CA . ASN A 1 134 ? -3.746 8.431 16.592 1.00 86.12 134 ASN A CA 1
ATOM 998 C C . ASN A 1 134 ? -4.857 7.540 16.001 1.00 86.12 134 ASN A C 1
ATOM 1000 O O . ASN A 1 134 ? -5.976 8.012 15.787 1.00 86.12 134 ASN A O 1
ATOM 1004 N N . LEU A 1 135 ? -4.537 6.284 15.668 1.00 90.69 135 LEU A N 1
ATOM 1005 C CA . LEU A 1 135 ? -5.484 5.416 14.972 1.00 90.69 135 LEU A CA 1
ATOM 1006 C C . LEU A 1 135 ? -6.639 5.005 15.887 1.00 90.69 135 LEU A C 1
ATOM 1008 O O . LEU A 1 135 ? -6.464 4.603 17.033 1.00 90.69 135 LEU A O 1
ATOM 1012 N N . ASP A 1 136 ? -7.850 5.063 15.347 1.00 89.44 136 ASP A N 1
ATOM 1013 C CA . ASP A 1 136 ? -9.007 4.394 15.928 1.00 89.44 136 ASP A CA 1
ATOM 1014 C C . ASP A 1 136 ? -8.914 2.883 15.648 1.00 89.44 136 ASP A C 1
ATOM 1016 O O . ASP A 1 136 ? -9.104 2.451 14.510 1.00 89.44 136 ASP A O 1
ATOM 1020 N N . VAL A 1 137 ? -8.643 2.094 16.694 1.00 86.88 137 VAL A N 1
ATOM 1021 C CA . VAL A 1 137 ? -8.553 0.616 16.674 1.00 86.88 137 VAL A CA 1
ATOM 1022 C C . VAL A 1 137 ? -9.880 -0.089 16.360 1.00 86.88 137 VAL A C 1
ATOM 1024 O O . VAL A 1 137 ? -9.941 -1.310 16.286 1.00 86.88 137 VAL A O 1
ATOM 1027 N N . THR A 1 138 ? -10.976 0.659 16.200 1.00 85.94 138 THR A N 1
ATOM 1028 C CA . THR A 1 138 ? -12.276 0.131 15.753 1.00 85.94 138 THR A CA 1
ATOM 1029 C C . THR A 1 138 ? -12.508 0.316 14.251 1.00 85.94 138 THR A C 1
ATOM 1031 O O . THR A 1 138 ? -13.592 0.006 13.745 1.00 85.94 138 THR A O 1
ATOM 1034 N N . LYS A 1 139 ? -11.520 0.864 13.531 1.00 89.62 139 LYS A N 1
ATOM 1035 C CA . LYS A 1 139 ? -11.590 1.184 12.102 1.00 89.62 139 LYS A CA 1
ATOM 1036 C C . LYS A 1 139 ? -10.495 0.475 11.330 1.00 89.62 139 LYS A C 1
ATOM 1038 O O . LYS A 1 139 ? -9.399 0.269 11.828 1.00 89.62 139 LYS A O 1
ATOM 1043 N N . TYR A 1 140 ? -10.780 0.218 10.061 1.00 89.81 140 TYR A N 1
ATOM 1044 C CA . TYR A 1 140 ? -9.791 -0.242 9.098 1.00 89.81 140 TYR A CA 1
ATOM 1045 C C . TYR A 1 140 ? -9.166 0.934 8.355 1.00 89.81 140 TYR A C 1
ATOM 1047 O O . TYR A 1 140 ? -9.789 1.987 8.185 1.00 89.81 140 TYR A O 1
ATOM 1055 N N . TYR A 1 141 ? -7.945 0.737 7.870 1.00 93.62 141 TYR A N 1
ATOM 1056 C CA . TYR A 1 141 ? -7.213 1.733 7.095 1.00 93.62 141 TYR A CA 1
ATOM 1057 C C . TYR A 1 141 ? -6.679 1.102 5.820 1.00 93.62 141 TYR A C 1
ATOM 1059 O O . TYR A 1 141 ? -6.417 -0.093 5.784 1.00 93.62 141 TYR A O 1
ATOM 1067 N N . ARG A 1 142 ? -6.482 1.910 4.781 1.00 95.00 142 ARG A N 1
ATOM 1068 C CA . ARG A 1 142 ? -5.945 1.461 3.495 1.00 95.00 142 ARG A CA 1
ATOM 1069 C C . ARG A 1 142 ? -4.662 2.197 3.169 1.00 95.00 142 ARG A C 1
ATOM 1071 O O . ARG A 1 142 ? -4.658 3.425 3.059 1.00 95.00 142 ARG A O 1
ATOM 1078 N N . ILE A 1 143 ? -3.589 1.437 2.975 1.00 96.75 143 ILE A N 1
ATOM 1079 C CA . ILE A 1 143 ? -2.344 1.912 2.376 1.00 96.75 143 ILE A CA 1
ATOM 1080 C C . ILE A 1 143 ? -2.552 1.937 0.863 1.00 96.75 143 ILE A C 1
ATOM 1082 O O . ILE A 1 143 ? -2.861 0.911 0.268 1.00 96.75 143 ILE A O 1
ATOM 1086 N N . LYS A 1 144 ? -2.355 3.091 0.228 1.00 96.81 144 LYS A N 1
ATOM 1087 C CA . LYS A 1 144 ? -2.451 3.296 -1.222 1.00 96.81 144 LYS A CA 1
ATOM 1088 C C . LYS A 1 144 ? -1.095 3.712 -1.775 1.00 96.81 144 LYS A C 1
ATOM 1090 O O . LYS A 1 144 ? -0.493 4.664 -1.273 1.00 96.81 144 LYS A O 1
ATOM 1095 N N . ILE A 1 145 ? -0.656 3.060 -2.847 1.00 97.44 145 ILE A N 1
ATOM 1096 C CA . ILE A 1 145 ? 0.500 3.500 -3.633 1.00 97.44 145 ILE A CA 1
ATOM 1097 C C . ILE A 1 145 ? -0.008 4.245 -4.860 1.00 97.44 145 ILE A C 1
ATOM 1099 O O . ILE A 1 145 ? -0.712 3.674 -5.688 1.00 97.44 145 ILE A O 1
ATOM 1103 N N . LEU A 1 146 ? 0.335 5.523 -4.979 1.00 95.88 146 LEU A N 1
ATOM 1104 C CA . LEU A 1 146 ? -0.051 6.384 -6.093 1.00 95.88 146 LEU A CA 1
ATOM 1105 C C . LEU A 1 146 ? 1.191 6.739 -6.910 1.00 95.88 146 LEU A C 1
ATOM 1107 O O . LEU A 1 146 ? 2.266 6.992 -6.360 1.00 95.88 146 LEU A O 1
ATOM 1111 N N . VAL A 1 147 ? 1.020 6.782 -8.227 1.00 94.31 147 VAL A N 1
ATOM 1112 C CA . VAL A 1 147 ? 2.056 7.155 -9.196 1.00 94.31 147 VAL A CA 1
ATOM 1113 C C . VAL A 1 147 ? 1.532 8.338 -10.006 1.00 94.31 147 VAL A C 1
ATOM 1115 O O . VAL A 1 147 ? 0.371 8.340 -10.411 1.00 94.31 147 VAL A O 1
ATOM 1118 N N . ASP A 1 148 ? 2.368 9.355 -10.213 1.00 91.62 148 ASP A N 1
ATOM 1119 C CA . ASP A 1 148 ? 2.061 10.556 -11.010 1.00 91.62 148 ASP A CA 1
ATOM 1120 C C . ASP A 1 148 ? 0.814 11.329 -10.529 1.00 91.62 148 ASP A C 1
ATOM 1122 O O . ASP A 1 148 ? 0.106 11.951 -11.321 1.00 91.62 148 ASP A O 1
ATOM 1126 N N . GLY A 1 149 ? 0.511 11.278 -9.226 1.00 86.06 149 GLY A N 1
ATOM 1127 C CA . GLY A 1 149 ? -0.658 11.957 -8.651 1.00 86.06 149 GLY A CA 1
ATOM 1128 C C . GLY A 1 149 ? -2.008 11.381 -9.098 1.00 86.06 149 GLY A C 1
ATOM 1129 O O . GLY A 1 149 ? -3.021 12.069 -8.994 1.00 86.06 149 GLY A O 1
ATOM 1130 N N . ALA A 1 150 ? -2.039 10.146 -9.611 1.00 88.06 150 ALA A N 1
ATOM 1131 C CA . ALA A 1 150 ? -3.280 9.480 -9.991 1.00 88.06 150 ALA A CA 1
ATOM 1132 C C . ALA A 1 150 ? -4.234 9.320 -8.793 1.00 88.06 150 ALA A C 1
ATOM 1134 O O . ALA A 1 150 ? -3.800 9.052 -7.678 1.00 88.06 150 ALA A O 1
ATOM 1135 N N . ASN A 1 151 ? -5.544 9.418 -9.045 1.00 83.00 151 ASN A N 1
ATOM 1136 C CA . ASN A 1 151 ? -6.579 9.173 -8.029 1.00 83.00 151 ASN A CA 1
ATOM 1137 C C . ASN A 1 151 ? -6.846 7.677 -7.797 1.00 83.00 151 ASN A C 1
ATOM 1139 O O . ASN A 1 151 ? -7.385 7.297 -6.760 1.00 83.00 151 ASN A O 1
ATOM 1143 N N . VAL A 1 152 ? -6.484 6.833 -8.766 1.00 88.19 152 VAL A N 1
ATOM 1144 C CA . VAL A 1 152 ? -6.592 5.376 -8.659 1.00 88.19 152 VAL A CA 1
ATOM 1145 C C . VAL A 1 152 ? -5.245 4.834 -8.176 1.00 88.19 152 VAL A C 1
ATOM 1147 O O . VAL A 1 152 ? -4.228 5.128 -8.813 1.00 88.19 152 VAL A O 1
ATOM 1150 N N . PRO A 1 153 ? -5.203 4.067 -7.072 1.00 93.00 153 PRO A N 1
ATOM 1151 C CA . PRO A 1 153 ? -3.962 3.481 -6.589 1.00 93.00 153 PRO A CA 1
ATOM 1152 C C . PRO A 1 153 ? -3.404 2.463 -7.586 1.00 93.00 153 PRO A C 1
ATOM 1154 O O . PRO A 1 153 ? -4.140 1.674 -8.172 1.00 93.00 153 PRO A O 1
ATOM 1157 N N . PHE A 1 154 ? -2.082 2.459 -7.736 1.00 93.25 154 PHE A N 1
ATOM 1158 C CA . PHE A 1 154 ? -1.334 1.435 -8.466 1.00 93.25 154 PHE A CA 1
ATOM 1159 C C . PHE A 1 154 ? -1.415 0.071 -7.760 1.00 93.25 154 PHE A C 1
ATOM 1161 O O . PHE A 1 154 ? -1.407 -0.970 -8.412 1.00 93.25 154 PHE A O 1
ATOM 1168 N N . GLY A 1 155 ? -1.550 0.104 -6.433 1.00 94.38 155 GLY A N 1
ATOM 1169 C CA . GLY A 1 155 ? -1.910 -1.019 -5.579 1.00 94.38 155 GLY A CA 1
ATOM 1170 C C . GLY A 1 155 ? -2.256 -0.541 -4.169 1.00 94.38 155 GLY A C 1
ATOM 1171 O O . GLY A 1 155 ? -1.950 0.600 -3.795 1.00 94.38 155 GLY A O 1
ATOM 1172 N N . PHE A 1 156 ? -2.936 -1.389 -3.401 1.00 95.44 156 PHE A N 1
ATOM 1173 C CA . PHE A 1 156 ? -3.358 -1.063 -2.039 1.00 95.44 156 PHE A CA 1
ATOM 1174 C C . PHE A 1 156 ? -3.370 -2.285 -1.121 1.00 95.44 156 PHE A C 1
ATOM 1176 O O . PHE A 1 156 ? -3.436 -3.416 -1.597 1.00 95.44 156 PHE A O 1
ATOM 1183 N N . ALA A 1 157 ? -3.305 -2.046 0.184 1.00 93.56 157 ALA A N 1
ATOM 1184 C CA . ALA A 1 157 ? -3.472 -3.073 1.204 1.00 93.56 157 ALA A CA 1
ATOM 1185 C C . ALA A 1 157 ? -4.195 -2.496 2.421 1.00 93.56 157 ALA A C 1
ATOM 1187 O O . ALA A 1 157 ? -3.839 -1.409 2.893 1.00 93.56 157 ALA A O 1
ATOM 1188 N N . ASP A 1 158 ? -5.182 -3.229 2.926 1.00 92.06 158 ASP A N 1
ATOM 1189 C CA . ASP A 1 158 ? -5.902 -2.856 4.137 1.00 92.06 158 ASP A CA 1
ATOM 11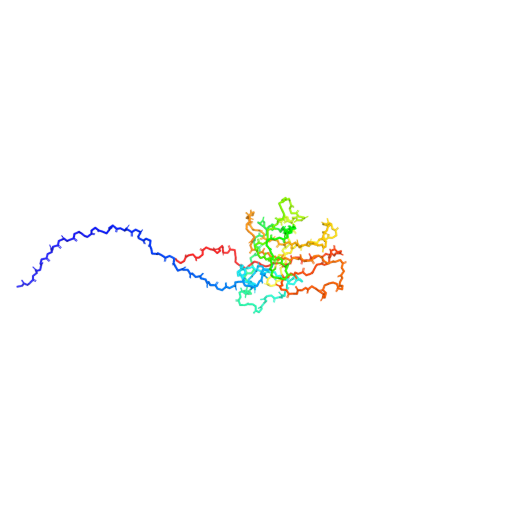90 C C . ASP A 1 158 ? -5.177 -3.346 5.385 1.00 92.06 158 ASP A C 1
ATOM 1192 O O . ASP A 1 158 ? -4.618 -4.445 5.432 1.00 92.06 158 ASP A O 1
ATOM 1196 N N . VAL A 1 159 ? -5.207 -2.509 6.416 1.00 89.38 159 VAL A N 1
ATOM 1197 C CA . VAL A 1 159 ? -4.611 -2.765 7.720 1.00 89.38 159 VAL A CA 1
ATOM 1198 C C . VAL A 1 159 ? -5.662 -2.616 8.821 1.00 89.38 159 VAL A C 1
ATOM 1200 O O . VAL A 1 159 ? -6.516 -1.726 8.774 1.00 89.38 159 VAL A O 1
ATOM 1203 N N . ASP A 1 160 ? -5.574 -3.495 9.814 1.00 87.25 160 ASP A N 1
ATOM 1204 C CA . ASP A 1 160 ? -6.402 -3.522 11.020 1.00 87.25 160 ASP A CA 1
ATOM 1205 C C . ASP A 1 160 ? -5.535 -3.117 12.220 1.00 87.25 160 ASP A C 1
ATOM 1207 O O . ASP A 1 160 ? -4.681 -3.908 12.640 1.00 87.25 160 ASP A O 1
ATOM 1211 N N . PRO A 1 161 ? -5.659 -1.884 12.738 1.00 83.81 161 PRO A N 1
ATOM 1212 C CA . PRO A 1 161 ? -4.939 -1.464 13.921 1.00 83.81 161 PRO A CA 1
ATOM 1213 C C . PRO A 1 161 ? -5.464 -2.210 15.141 1.00 83.81 161 PRO A C 1
ATOM 1215 O O . PRO A 1 161 ? -6.578 -1.998 15.606 1.00 83.81 161 PRO A O 1
ATOM 1218 N N . VAL A 1 162 ? -4.608 -3.049 15.703 1.00 78.88 162 VAL A N 1
ATOM 1219 C CA . VAL A 1 162 ? -4.856 -3.738 16.958 1.00 78.88 162 VAL A CA 1
ATOM 1220 C C . VAL A 1 162 ? -4.168 -3.012 18.103 1.00 78.88 162 VAL A C 1
ATOM 1222 O O . VAL A 1 162 ? -3.064 -2.474 17.969 1.00 78.88 162 VAL A O 1
ATOM 1225 N N . SER A 1 163 ? -4.808 -3.052 19.268 1.00 64.44 163 SER A N 1
ATOM 1226 C CA . SER A 1 163 ? -4.303 -2.387 20.469 1.00 64.44 163 SER A CA 1
ATOM 1227 C C . SER A 1 163 ? -3.135 -3.143 21.112 1.00 64.44 163 SER A C 1
ATOM 1229 O O . SER A 1 163 ? -2.368 -2.575 21.889 1.00 64.44 163 SER A O 1
ATOM 1231 N N . ASN A 1 164 ? -2.990 -4.446 20.825 1.00 60.50 164 ASN A N 1
ATOM 1232 C CA . ASN A 1 164 ? -1.910 -5.267 21.365 1.00 60.50 164 ASN A CA 1
ATOM 1233 C C . ASN A 1 164 ? -1.586 -6.517 20.520 1.00 60.50 164 ASN A C 1
ATOM 1235 O O . ASN A 1 164 ? -2.397 -7.053 19.770 1.00 60.50 164 ASN A O 1
ATOM 1239 N N . MET A 1 165 ? -0.379 -7.056 20.721 1.00 55.75 165 MET A N 1
ATOM 1240 C CA . MET A 1 165 ? 0.146 -8.224 19.994 1.00 55.75 165 MET A CA 1
ATOM 1241 C C . MET A 1 165 ? -0.659 -9.526 20.187 1.00 55.75 165 MET A C 1
ATOM 1243 O O . MET A 1 165 ? -0.478 -10.466 19.412 1.00 55.75 165 MET A O 1
ATOM 1247 N N . LYS A 1 166 ? -1.508 -9.638 21.223 1.00 56.97 166 LYS A N 1
ATOM 1248 C CA . LYS A 1 166 ? -2.359 -10.828 21.416 1.00 56.97 166 LYS A CA 1
ATOM 1249 C C . LYS A 1 166 ? -3.546 -10.812 20.452 1.00 56.97 166 LYS A C 1
ATOM 1251 O O . LYS A 1 166 ? -3.952 -11.875 19.993 1.00 56.97 166 LYS A O 1
ATOM 1256 N N . GLU A 1 167 ? -4.036 -9.628 20.096 1.00 55.69 167 GLU A N 1
ATOM 1257 C CA . GLU A 1 167 ? -5.094 -9.428 19.101 1.00 55.69 167 GLU A CA 1
ATOM 1258 C C . GLU A 1 167 ? -4.617 -9.713 17.672 1.00 55.69 167 GLU A C 1
ATOM 1260 O O . GLU A 1 167 ? -5.404 -10.234 16.888 1.00 55.69 167 GLU A O 1
ATOM 1265 N N . LEU A 1 168 ? -3.317 -9.548 17.365 1.00 58.12 168 LEU A N 1
ATOM 1266 C CA . LEU A 1 168 ? -2.734 -9.971 16.074 1.00 58.12 168 LEU A CA 1
ATOM 1267 C C . LEU A 1 168 ? -3.010 -11.454 15.753 1.00 58.12 168 LEU A C 1
ATOM 1269 O O . LEU A 1 168 ? -3.092 -11.827 14.588 1.00 58.12 168 LEU A O 1
ATOM 1273 N N . ARG A 1 169 ? -3.129 -12.318 16.775 1.00 48.47 169 ARG A N 1
ATOM 1274 C CA . ARG A 1 169 ? -3.436 -13.751 16.599 1.00 48.47 169 ARG A CA 1
ATOM 1275 C C . ARG A 1 169 ? -4.925 -14.028 16.380 1.00 48.47 169 ARG A C 1
ATOM 1277 O O . ARG A 1 169 ? -5.257 -15.105 15.900 1.00 48.47 169 ARG A O 1
ATOM 1284 N N . ASN A 1 170 ? -5.791 -13.086 16.753 1.00 46.47 170 ASN A N 1
ATOM 1285 C CA . ASN A 1 170 ? -7.248 -13.210 16.700 1.00 46.47 170 ASN A CA 1
ATOM 1286 C C . ASN A 1 170 ? -7.861 -12.527 15.467 1.00 46.47 170 ASN A C 1
ATOM 1288 O O . ASN A 1 170 ? -9.082 -12.556 15.304 1.00 46.47 170 ASN A O 1
ATOM 1292 N N . VAL A 1 171 ? -7.038 -11.919 14.606 1.00 57.06 171 VAL A N 1
ATOM 1293 C CA . VAL A 1 171 ? -7.504 -11.317 13.355 1.00 57.06 171 VAL A CA 1
ATOM 1294 C C . VAL A 1 171 ? -8.054 -12.405 12.437 1.00 57.06 171 VAL A C 1
ATOM 1296 O O . VAL A 1 171 ? -7.410 -13.422 12.175 1.00 57.06 171 VAL A O 1
ATOM 1299 N N . ARG A 1 172 ? -9.292 -12.197 11.977 1.00 53.75 172 ARG A N 1
ATOM 1300 C CA . ARG A 1 172 ? -10.003 -13.101 11.070 1.00 53.75 172 ARG A CA 1
ATOM 1301 C C . ARG A 1 172 ? -9.350 -12.986 9.700 1.00 53.75 172 ARG A C 1
ATOM 1303 O O . ARG A 1 172 ? -9.549 -11.998 9.002 1.00 53.75 172 ARG A O 1
ATOM 1310 N N . THR A 1 173 ? -8.516 -13.947 9.323 1.00 54.34 173 THR A N 1
ATOM 1311 C CA . THR A 1 173 ? -7.779 -13.829 8.064 1.00 54.34 173 THR A CA 1
ATOM 1312 C C . THR A 1 173 ? -8.680 -14.135 6.877 1.00 54.34 173 THR A C 1
ATOM 1314 O O . THR A 1 173 ? -9.021 -15.292 6.635 1.00 54.34 173 THR A O 1
ATOM 1317 N N . GLY A 1 174 ? -8.983 -13.073 6.137 1.00 50.78 174 GLY A N 1
ATOM 1318 C CA . GLY A 1 174 ? -9.355 -13.080 4.725 1.00 50.78 174 GLY A CA 1
ATOM 1319 C C . GLY A 1 174 ? -8.653 -11.971 3.928 1.00 50.78 174 GLY A C 1
ATOM 1320 O O . GLY A 1 174 ? -9.172 -11.597 2.893 1.00 50.78 174 GLY A O 1
ATOM 1321 N N . GLU A 1 175 ? -7.493 -11.481 4.415 1.00 64.06 175 GLU A N 1
ATOM 1322 C CA . GLU A 1 175 ? -6.567 -10.492 3.799 1.00 64.06 175 GLU A CA 1
ATOM 1323 C C . GLU A 1 175 ? -6.542 -9.053 4.367 1.00 64.06 175 GLU A C 1
ATOM 1325 O O . GLU A 1 175 ? -6.128 -8.126 3.678 1.00 64.06 175 GLU A O 1
ATOM 1330 N N . VAL A 1 176 ? -6.872 -8.845 5.648 1.00 65.56 176 VAL A N 1
ATOM 1331 C CA . VAL A 1 176 ? -6.521 -7.592 6.354 1.00 65.56 176 VAL A CA 1
ATOM 1332 C C . VAL A 1 176 ? -5.248 -7.784 7.184 1.00 65.56 176 VAL A C 1
ATOM 1334 O O . VAL A 1 176 ? -5.106 -8.786 7.891 1.00 65.56 176 VAL A O 1
ATOM 1337 N N . ILE A 1 177 ? -4.307 -6.840 7.089 1.00 80.75 177 ILE A N 1
ATOM 1338 C CA . ILE A 1 177 ? -2.991 -6.941 7.729 1.00 80.75 177 ILE A CA 1
ATOM 1339 C C . ILE A 1 177 ? -3.058 -6.379 9.151 1.00 80.75 177 ILE A C 1
ATOM 1341 O O . ILE A 1 177 ? -3.336 -5.193 9.333 1.00 80.75 177 ILE A O 1
ATOM 1345 N N . PRO A 1 178 ? -2.761 -7.182 10.177 1.00 78.38 178 PRO A N 1
ATOM 1346 C CA . PRO A 1 178 ? -2.883 -6.722 11.544 1.00 78.38 178 PRO A CA 1
ATOM 1347 C C . PRO A 1 178 ? -1.699 -5.796 11.886 1.00 78.38 178 PRO A C 1
ATOM 1349 O O . PRO A 1 178 ? -0.536 -6.105 11.611 1.00 78.38 178 PRO A O 1
ATOM 1352 N N . LEU A 1 179 ? -1.998 -4.634 12.461 1.00 80.75 179 LEU A N 1
ATOM 1353 C CA . LEU A 1 179 ? -1.066 -3.531 12.678 1.00 80.75 179 LEU A CA 1
ATOM 1354 C C . LEU A 1 179 ? -1.028 -3.164 14.156 1.00 80.75 179 LEU A C 1
ATOM 1356 O O . LEU A 1 179 ? -2.039 -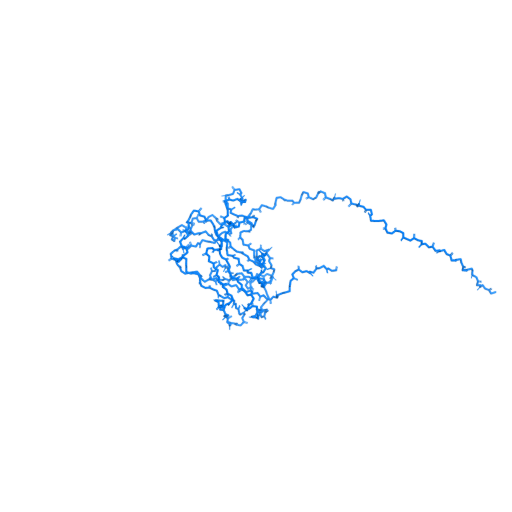2.799 14.730 1.00 80.75 179 LEU A O 1
ATOM 1360 N N . ASN A 1 180 ? 0.142 -3.207 14.784 1.00 79.50 180 ASN A N 1
ATOM 1361 C CA . ASN A 1 180 ? 0.277 -2.660 16.131 1.00 79.50 180 ASN A CA 1
ATOM 1362 C C . ASN A 1 180 ? 0.270 -1.122 16.068 1.00 79.50 180 ASN A C 1
ATOM 1364 O O . ASN A 1 180 ? 1.199 -0.548 15.495 1.00 79.50 180 ASN A O 1
ATOM 1368 N N . ASP A 1 181 ? -0.734 -0.478 16.668 1.00 75.12 181 ASP A N 1
ATOM 1369 C CA . ASP A 1 181 ? -0.888 0.987 16.669 1.00 75.12 181 ASP A CA 1
ATOM 1370 C C . ASP A 1 181 ? 0.236 1.718 17.439 1.00 75.12 181 ASP A C 1
ATOM 1372 O O . ASP A 1 181 ? 0.546 2.877 17.170 1.00 75.12 181 ASP A O 1
ATOM 1376 N N . ASP A 1 182 ? 0.983 1.020 18.298 1.00 77.69 182 ASP A N 1
ATOM 1377 C CA . ASP A 1 182 ? 2.112 1.595 19.041 1.00 77.69 182 ASP A CA 1
ATOM 1378 C C . ASP A 1 182 ? 3.496 1.201 18.471 1.00 77.69 182 ASP A C 1
ATOM 1380 O O . ASP A 1 182 ? 4.436 0.893 19.213 1.00 77.69 182 ASP A O 1
ATOM 1384 N N . SER A 1 183 ? 3.658 1.178 17.141 1.00 84.62 183 SER A N 1
ATOM 1385 C CA . SER A 1 183 ? 4.872 0.679 16.471 1.00 84.62 183 SER A CA 1
ATOM 1386 C C . SER A 1 183 ? 5.370 1.561 15.314 1.00 84.62 183 SER A C 1
ATOM 1388 O O . SER A 1 183 ? 4.816 2.602 14.968 1.00 84.62 183 SER A O 1
ATOM 1390 N N . THR A 1 184 ? 6.465 1.118 14.695 1.00 89.38 184 THR A N 1
ATOM 1391 C CA . THR A 1 184 ? 6.817 1.497 13.325 1.00 89.38 184 THR A CA 1
ATOM 1392 C C . THR A 1 184 ? 6.495 0.348 12.368 1.00 89.38 184 THR A C 1
ATOM 1394 O O . THR A 1 184 ? 6.767 -0.816 12.673 1.00 89.38 184 THR A O 1
ATOM 1397 N N . LEU A 1 185 ? 5.914 0.672 11.213 1.00 91.31 185 LEU A N 1
ATOM 1398 C CA . LEU A 1 185 ? 5.622 -0.253 10.121 1.00 91.31 185 LEU A CA 1
ATOM 1399 C C . LEU A 1 185 ? 6.424 0.156 8.874 1.00 91.31 185 LEU A C 1
ATOM 1401 O O . LEU A 1 185 ? 6.140 1.194 8.267 1.00 91.31 185 LEU A O 1
ATOM 1405 N N . PRO A 1 186 ? 7.425 -0.639 8.459 1.00 95.25 186 PRO A N 1
ATOM 1406 C CA . PRO A 1 186 ? 8.030 -0.505 7.141 1.00 95.25 186 PRO A CA 1
ATOM 1407 C C . PRO A 1 186 ? 7.032 -0.922 6.056 1.00 95.25 186 PRO A C 1
ATOM 1409 O O . PRO A 1 186 ? 6.589 -2.069 6.019 1.00 95.25 186 PRO A O 1
ATOM 1412 N N . ILE A 1 187 ? 6.709 -0.000 5.152 1.00 97.12 187 ILE A N 1
ATOM 1413 C CA . ILE A 1 187 ? 5.892 -0.267 3.967 1.00 97.12 187 ILE A CA 1
ATOM 1414 C C . ILE A 1 187 ? 6.860 -0.431 2.801 1.00 97.12 187 ILE A C 1
ATOM 1416 O O . ILE A 1 187 ? 7.339 0.554 2.231 1.00 97.12 187 ILE A O 1
ATOM 1420 N N . ASN A 1 188 ? 7.172 -1.687 2.493 1.00 97.06 188 ASN A N 1
ATOM 1421 C CA . ASN A 1 188 ? 8.051 -2.059 1.394 1.00 97.06 188 ASN A CA 1
ATOM 1422 C C . ASN A 1 188 ? 7.203 -2.457 0.186 1.00 97.06 188 ASN A C 1
ATOM 1424 O O . ASN A 1 188 ? 6.303 -3.289 0.310 1.00 97.06 188 ASN A O 1
ATOM 1428 N N . PHE A 1 189 ? 7.493 -1.875 -0.972 1.00 97.44 189 PHE A N 1
ATOM 1429 C CA . PHE A 1 189 ? 6.799 -2.191 -2.216 1.00 97.44 189 PHE A CA 1
ATOM 1430 C C . PHE A 1 189 ? 7.744 -2.137 -3.416 1.00 97.44 189 PHE A C 1
ATOM 1432 O O . PHE A 1 189 ? 8.729 -1.400 -3.421 1.00 97.44 189 PHE A O 1
ATOM 1439 N N . ARG A 1 190 ? 7.446 -2.917 -4.446 1.00 96.06 190 ARG A N 1
ATOM 1440 C CA . ARG A 1 190 ? 8.231 -3.028 -5.676 1.00 96.06 190 ARG A CA 1
ATOM 1441 C C . ARG A 1 190 ? 7.329 -2.747 -6.865 1.00 96.06 190 ARG A C 1
ATOM 1443 O O . ARG A 1 190 ? 6.162 -3.124 -6.861 1.00 96.06 190 ARG A O 1
ATOM 1450 N N . ILE A 1 191 ? 7.890 -2.068 -7.861 1.00 95.25 191 ILE A N 1
ATOM 1451 C CA . ILE A 1 191 ? 7.259 -1.849 -9.162 1.00 95.25 191 ILE A CA 1
ATOM 1452 C C . ILE A 1 191 ? 8.234 -2.353 -10.222 1.00 95.25 191 ILE A C 1
ATOM 1454 O O . ILE A 1 191 ? 9.386 -1.921 -10.231 1.00 95.25 191 ILE A O 1
ATOM 1458 N N . GLU A 1 192 ? 7.794 -3.274 -11.069 1.00 92.31 192 GLU A N 1
ATOM 1459 C CA . GLU A 1 192 ? 8.615 -3.930 -12.091 1.00 92.31 192 GLU A CA 1
ATOM 1460 C C . GLU A 1 192 ? 8.517 -3.181 -13.420 1.00 92.31 192 GLU A C 1
ATOM 1462 O O . GLU A 1 192 ? 9.461 -2.512 -13.834 1.00 92.31 192 GLU A O 1
ATOM 1467 N N . SER A 1 193 ? 7.338 -3.129 -14.033 1.00 75.00 193 SER A N 1
ATOM 1468 C CA . SER A 1 193 ? 7.111 -2.307 -15.223 1.00 75.00 193 SER A CA 1
ATOM 1469 C C . SER A 1 193 ? 6.104 -1.194 -14.937 1.00 75.00 193 SER A C 1
ATOM 1471 O O . SER A 1 193 ? 5.016 -1.409 -14.419 1.00 75.00 193 SER A O 1
ATOM 1473 N N . ALA A 1 194 ? 6.424 0.043 -15.329 1.00 57.62 194 ALA A N 1
ATOM 1474 C CA . ALA A 1 194 ? 5.450 1.144 -15.317 1.00 57.62 194 ALA A CA 1
ATOM 1475 C C . ALA A 1 194 ? 4.508 1.087 -16.534 1.00 57.62 194 ALA A C 1
ATOM 1477 O O . ALA A 1 194 ? 3.950 2.109 -16.946 1.00 57.62 194 ALA A O 1
ATOM 1478 N N . GLN A 1 195 ? 4.395 -0.074 -17.186 1.00 48.72 195 GLN A N 1
ATOM 1479 C CA . GLN A 1 195 ? 3.634 -0.193 -18.413 1.00 48.72 195 GLN A CA 1
ATOM 1480 C C . GLN A 1 195 ? 2.160 -0.227 -18.033 1.00 48.72 195 GLN A C 1
ATOM 1482 O O . GLN A 1 195 ? 1.594 -1.259 -17.701 1.00 48.72 195 GLN A O 1
ATOM 1487 N N . ARG A 1 196 ? 1.562 0.971 -18.033 1.00 47.50 196 ARG A N 1
ATOM 1488 C CA . ARG A 1 196 ? 0.126 1.204 -17.877 1.00 47.50 196 ARG A CA 1
ATOM 1489 C C . ARG A 1 196 ? -0.630 0.079 -18.574 1.00 47.50 196 ARG A C 1
ATOM 1491 O O . ARG A 1 196 ? -0.438 -0.117 -19.776 1.00 47.50 196 ARG A O 1
ATOM 1498 N N . VAL A 1 197 ? -1.484 -0.628 -17.838 1.00 43.47 197 VAL A N 1
ATOM 1499 C CA . VAL A 1 197 ? -2.418 -1.611 -18.394 1.00 43.47 197 VAL A CA 1
ATOM 1500 C C . VAL A 1 197 ? -3.397 -0.875 -19.317 1.00 43.47 197 VAL A C 1
ATOM 1502 O O . VAL A 1 197 ? -4.495 -0.492 -18.942 1.00 43.47 197 VAL A O 1
ATOM 1505 N N . CYS A 1 198 ? -2.950 -0.641 -20.544 1.00 41.19 198 CYS A N 1
ATOM 1506 C CA . CYS A 1 198 ? -3.722 -0.274 -21.719 1.00 41.19 198 CYS A CA 1
ATOM 1507 C C . CYS A 1 198 ? -3.223 -1.167 -22.858 1.00 41.19 198 CYS A C 1
ATOM 1509 O O . CYS A 1 198 ? -2.698 -0.690 -23.860 1.00 41.19 198 CYS A O 1
ATOM 1511 N N . ARG A 1 199 ? -3.350 -2.487 -22.698 1.00 34.34 199 ARG A N 1
ATOM 1512 C CA . ARG A 1 199 ? -3.185 -3.426 -23.810 1.00 34.34 199 ARG A CA 1
ATOM 1513 C C . ARG A 1 199 ? -4.575 -3.780 -24.333 1.00 34.34 199 ARG A C 1
ATOM 1515 O O . ARG A 1 199 ? -5.161 -4.782 -23.943 1.00 34.34 199 ARG A O 1
ATOM 1522 N N . ARG A 1 200 ? -5.132 -2.920 -25.190 1.00 36.50 200 ARG A N 1
ATOM 1523 C CA . ARG A 1 200 ? -6.052 -3.411 -26.223 1.00 36.50 200 ARG A CA 1
ATOM 1524 C C . ARG A 1 200 ? -5.178 -3.851 -27.392 1.00 36.50 200 ARG A C 1
ATOM 1526 O O . ARG A 1 200 ? -4.353 -3.061 -27.848 1.00 36.50 200 ARG A O 1
ATOM 1533 N N . LEU A 1 201 ? -5.308 -5.128 -27.748 1.00 52.34 201 LEU A N 1
ATOM 1534 C CA . LEU A 1 201 ? -4.783 -5.709 -28.983 1.00 52.34 201 LEU A CA 1
ATOM 1535 C C . LEU A 1 201 ? -5.425 -5.029 -30.196 1.00 52.34 201 LEU A C 1
ATOM 1537 O O . LEU A 1 201 ? -6.625 -4.678 -30.088 1.00 52.34 201 LEU A O 1
#

Radius of gyration: 23.91 Å; chains: 1; bounding box: 47×32×100 Å

Sequence (201 aa):
MKVRLLALAALTLAMACESARRPTEIGAPTDPSKAISDGAHGGNPDFFFLPPLLRNPVNDPNFEAGKFNGNLRPSLTVEICQLQGAPVDAQGLPVAATDCVTGDPVKKFPAGSVRLQNPPDGFYQVIWNTRESNLDVTKYYRIKILVDGANVPFGFADVDPVSNMKELRNVRTGEVIPLNDDSTLPINFRIESAQRVCRRL

pLDDT: mean 78.99, std 19.99, range [34.34, 98.06]

Foldseek 3Di:
DDDDDDDDDDDDDDPDPDDDDDDPPPPDPPDDAPLWADLQSPHQLQKDWDPPQDDHCPVPPSDDAQLFDPPQLQFKKKFKFWWDQDDHGPVSHDHPPTDGDPDGGLDMDHSVQWDWDDDSRTWIKHKDQLLSSPDDLVTKMKIFIGGNPDPDGSIIHIERADCDPVVQVVDDDPGHGYHDSRDMDIGIMTGRDPPPPPDDD

Secondary structure (DSSP, 8-state):
-------------------------------S---EESTTTTS-TTEEE-TTTS--GGGSTT--TT---GGGGGGEEEEEEEBPS-SB-TTS-B-TTPPBPSSS-SEEE-GGGPEEE-STT-EEEEEEEGGGS---TTS-EEEEEEETT-SS-SEEEEEEEESSTTGGGT---SSPEEEETTSEEEEEEEES----S----